Protein 7RUR (pdb70)

InterPro domains:
  IPR021456 Protein of unknown function DUF3107 [PF11305] (1-73)

Structure (mmCIF, N/CA/C/O backbone):
data_7RUR
#
_entry.id   7RUR
#
_cell.length_a   86.098
_cell.length_b   86.098
_cell.length_c   70.747
_cell.angle_alpha   90.000
_cell.angle_beta   90.000
_cell.angle_gamma   90.000
#
_symmetry.space_group_name_H-M   'I 4'
#
loop_
_entity.id
_entity.type
_entity.pdbx_description
1 polymer 'Conserved protein of uncharacterized function, TB9.4'
2 water water
#
loop_
_atom_site.group_PDB
_atom_site.id
_atom_site.type_symbol
_atom_site.label_atom_id
_atom_site.label_alt_id
_atom_site.label_comp_id
_atom_site.label_asym_id
_atom_site.label_entity_id
_atom_site.label_seq_id
_atom_site.pdbx_PDB_ins_code
_atom_site.Cartn_x
_atom_site.Cartn_y
_atom_site.Cartn_z
_atom_site.occupancy
_atom_site.B_iso_or_equiv
_atom_site.auth_seq_id
_atom_site.auth_comp_id
_atom_site.auth_asym_id
_atom_site.auth_atom_id
_atom_site.pdbx_PDB_model_num
ATOM 1 N N . VAL A 1 1 ? -20.89282 23.87746 -6.19218 1.000 45.62482 1 VAL A N 1
ATOM 2 C CA . VAL A 1 1 ? -19.82045 24.74088 -5.59565 1.000 46.06350 1 VAL A CA 1
ATOM 3 C C . VAL A 1 1 ? -18.54677 23.93178 -5.41242 1.000 37.32654 1 VAL A C 1
ATOM 4 O O . VAL A 1 1 ? -17.50713 24.30602 -5.93426 1.000 30.33537 1 VAL A O 1
ATOM 8 N N . GLU A 1 2 ? -18.62079 22.84213 -4.64324 1.000 31.56525 2 GLU A N 1
ATOM 9 C CA . GLU A 1 2 ? -17.47804 21.94395 -4.48905 1.000 28.42278 2 GLU A CA 1
ATOM 10 C C . GLU A 1 2 ? -17.28548 21.08405 -5.73573 1.000 29.40015 2 GLU A C 1
ATOM 11 O O . GLU A 1 2 ? -18.24208 20.51467 -6.25605 1.000 30.16050 2 GLU A O 1
ATOM 17 N N . VAL A 1 3 ? -16.04048 21.01844 -6.22193 1.000 23.25335 3 VAL A N 1
ATOM 18 C CA . VAL A 1 3 ? -15.64294 20.18962 -7.34860 1.000 24.88780 3 VAL A CA 1
ATOM 19 C C . VAL A 1 3 ? -14.57410 19.23711 -6.84445 1.000 24.33607 3 VAL A C 1
ATOM 20 O O . VAL A 1 3 ? -13.62537 19.65638 -6.18325 1.000 27.05954 3 VAL A O 1
ATOM 24 N N . LYS A 1 4 ? -14.72609 17.94722 -7.15641 1.000 21.48235 4 LYS A N 1
ATOM 25 C CA . LYS A 1 4 ? -13.76322 16.93672 -6.77929 1.000 24.79979 4 LYS A CA 1
ATOM 26 C C . LYS A 1 4 ? -13.29877 16.20704 -8.01890 1.000 30.06749 4 LYS A C 1
ATOM 27 O O . LYS A 1 4 ? -14.11148 15.74497 -8.80316 1.000 27.91484 4 LYS A O 1
ATOM 33 N N . ILE A 1 5 ? -11.98071 16.11024 -8.19213 1.000 24.00788 5 ILE A N 1
ATOM 34 C CA . ILE A 1 5 ? -11.40529 15.42758 -9.34072 1.000 27.22642 5 ILE A CA 1
ATOM 35 C C . ILE A 1 5 ? -10.61725 14.22087 -8.87173 1.000 27.78990 5 ILE A C 1
ATOM 36 O O . ILE A 1 5 ? -9.67424 14.32504 -8.08276 1.000 30.41792 5 ILE A O 1
ATOM 41 N N . GLY A 1 6 ? -11.03634 13.04289 -9.35157 1.000 26.57796 6 GLY A N 1
ATOM 42 C CA . GLY A 1 6 ? -10.34631 11.81428 -9.11659 1.000 27.40179 6 GLY A CA 1
ATOM 43 C C . GLY A 1 6 ? -9.29928 11.62495 -10.19986 1.000 28.21645 6 GLY A C 1
ATOM 44 O O . GLY A 1 6 ? -9.58956 11.79661 -11.38169 1.000 28.78126 6 GLY A O 1
ATOM 45 N N . ILE A 1 7 ? -8.07998 11.32062 -9.76523 1.000 25.93176 7 ILE A N 1
ATOM 46 C CA . ILE A 1 7 ? -6.92795 11.15221 -10.62450 1.000 28.76194 7 ILE A CA 1
ATOM 47 C C . ILE A 1 7 ? -6.60174 9.66951 -10.66866 1.000 30.81229 7 ILE A C 1
ATOM 48 O O . ILE A 1 7 ? -6.55307 8.99176 -9.62718 1.000 31.77910 7 ILE A O 1
ATOM 53 N N . THR A 1 8 ? -6.38345 9.13760 -11.87409 1.000 29.85113 8 THR A N 1
ATOM 54 C CA . THR A 1 8 ? -6.10330 7.70795 -12.03421 1.000 35.48433 8 THR A CA 1
ATOM 55 C C . THR A 1 8 ? -4.85785 7.26738 -11.25269 1.000 39.70621 8 THR A C 1
ATOM 56 O O . THR A 1 8 ? -3.84441 7.95520 -11.24729 1.000 36.41812 8 THR A O 1
ATOM 60 N N . ASP A 1 9 ? -4.96182 6.10579 -10.59356 1.000 47.91054 9 ASP A N 1
ATOM 61 C CA . ASP A 1 9 ? -3.87623 5.48410 -9.84016 1.000 49.16541 9 ASP A CA 1
ATOM 62 C C . ASP A 1 9 ? -3.42377 6.32056 -8.64158 1.000 55.15946 9 ASP A C 1
ATOM 63 O O . ASP A 1 9 ? -2.27164 6.22719 -8.22179 1.000 51.52324 9 ASP A O 1
ATOM 68 N N . SER A 1 10 ? -4.33637 7.13241 -8.09685 1.000 51.64093 10 SER A N 1
ATOM 69 C CA . SER A 1 10 ? -4.05090 7.95175 -6.92927 1.000 54.22649 10 SER A CA 1
ATOM 70 C C . SER A 1 10 ? -5.25380 7.97106 -5.99111 1.000 58.13958 10 SER A C 1
ATOM 71 O O . SER A 1 10 ? -6.38900 8.14947 -6.43084 1.000 53.66411 10 SER A O 1
ATOM 74 N N . PRO A 1 11 ? -5.03748 7.77423 -4.67128 1.000 59.53799 11 PRO A N 1
ATOM 75 C CA . PRO A 1 11 ? -6.13337 7.77760 -3.70115 1.000 60.66714 11 PRO A CA 1
ATOM 76 C C . PRO A 1 11 ? -6.60247 9.17990 -3.28203 1.000 61.59902 11 PRO A C 1
ATOM 77 O O . PRO A 1 11 ? -7.63246 9.26857 -2.63584 1.000 63.58472 11 PRO A O 1
ATOM 81 N N . ARG A 1 12 ? -5.85337 10.22580 -3.66033 1.000 54.91244 12 ARG A N 1
ATOM 82 C CA . ARG A 1 12 ? -6.09547 11.63530 -3.25623 1.000 58.64345 12 ARG A CA 1
ATOM 83 C C . ARG A 1 12 ? -6.87620 12.36950 -4.36058 1.000 49.04584 12 ARG A C 1
ATOM 84 O O . ARG A 1 12 ? -6.41436 12.40375 -5.51561 1.000 45.39683 12 ARG A O 1
ATOM 92 N N . GLU A 1 13 ? -8.01065 12.97130 -4.00099 1.000 44.74493 13 GLU A N 1
ATOM 93 C CA . GLU A 1 13 ? -8.78940 13.75836 -4.91930 1.000 37.73589 13 GLU A CA 1
ATOM 94 C C . GLU A 1 13 ? -8.33258 15.21070 -4.87025 1.000 38.73759 13 GLU A C 1
ATOM 95 O O . GLU A 1 13 ? -7.95986 15.70619 -3.80192 1.000 38.15397 13 GLU A O 1
ATOM 101 N N . LEU A 1 14 ? -8.38327 15.88953 -6.02073 1.000 31.75210 14 LEU A N 1
ATOM 102 C CA . LEU A 1 14 ? -8.25246 17.33869 -6.08464 1.000 29.60310 14 LEU A CA 1
ATOM 103 C C . LEU A 1 14 ? -9.61887 17.88233 -5.76107 1.000 31.88902 14 LEU A C 1
ATOM 104 O O . LEU A 1 14 ? -10.59065 17.52203 -6.41023 1.000 30.81348 14 LEU A O 1
ATOM 109 N N . VAL A 1 15 ? -9.69445 18.73949 -4.74141 1.000 24.14985 15 VAL A N 1
ATOM 110 C CA . VAL A 1 15 ? -10.95686 19.30514 -4.31183 1.000 28.79312 15 VAL A CA 1
ATOM 111 C C . VAL A 1 15 ? -10.78006 20.79618 -4.17272 1.000 33.86987 15 VAL A C 1
ATOM 112 O O . VAL A 1 15 ? -9.80638 21.28351 -3.56147 1.000 30.45936 15 VAL A O 1
ATOM 116 N N . PHE A 1 16 ? -11.72673 21.53084 -4.75105 1.000 26.74905 16 PHE A N 1
ATOM 117 C CA . PHE A 1 16 ? -11.70889 22.96678 -4.64896 1.000 28.43743 16 PHE A CA 1
ATOM 118 C C . PHE A 1 16 ? -13.11634 23.51667 -4.70038 1.000 30.81104 16 PHE A C 1
ATOM 119 O O . PHE A 1 16 ? -14.07182 22.82118 -5.07879 1.000 29.32207 16 PHE A O 1
ATOM 127 N N . SER A 1 17 ? -13.23532 24.77726 -4.28841 1.000 25.53869 17 SER A N 1
ATOM 128 C CA . SER A 1 17 ? -14.47794 25.52527 -4.31569 1.000 29.22910 17 SER A CA 1
ATOM 129 C C . SER A 1 17 ? -14.48277 26.36423 -5.58406 1.000 28.70464 17 SER A C 1
ATOM 130 O O . SER A 1 17 ? -13.60348 27.20510 -5.78752 1.000 26.08647 17 SER A O 1
ATOM 133 N N . SER A 1 18 ? -15.48168 26.12905 -6.42912 1.000 24.49157 18 SER A N 1
ATOM 134 C CA . SER A 1 18 ? -15.64541 26.83687 -7.68556 1.000 25.28157 18 SER A CA 1
ATOM 135 C C . SER A 1 18 ? -16.66931 27.96197 -7.58958 1.000 27.26746 18 SER A C 1
ATOM 136 O O . SER A 1 18 ? -17.71212 27.82560 -6.91156 1.000 28.25277 18 SER A O 1
ATOM 139 N N . ALA A 1 19 ? -16.37430 29.07174 -8.28778 1.000 24.61970 19 ALA A N 1
ATOM 140 C CA . ALA A 1 19 ? -17.31721 30.16310 -8.45784 1.000 27.52707 19 ALA A CA 1
ATOM 141 C C . ALA A 1 19 ? -18.16126 30.03137 -9.72884 1.000 29.71496 19 ALA A C 1
ATOM 142 O O . ALA A 1 19 ? -19.05995 30.84482 -9.96011 1.000 30.39165 19 ALA A O 1
ATOM 144 N N . GLN A 1 20 ? -17.88651 29.00220 -10.52965 1.000 25.33427 20 GLN A N 1
ATOM 145 C CA . GLN A 1 20 ? -18.63445 28.75552 -11.74575 1.000 25.59243 20 GLN A CA 1
ATOM 146 C C . GLN A 1 20 ? -19.89177 27.95927 -11.46020 1.000 26.53233 20 GLN A C 1
ATOM 147 O O . GLN A 1 20 ? -20.05019 27.39733 -10.38361 1.000 27.95543 20 GLN A O 1
ATOM 153 N N . THR A 1 21 ? -20.81286 27.92726 -12.43312 1.000 24.19101 21 THR A N 1
ATOM 154 C CA . THR A 1 21 ? -22.01419 27.11719 -12.32059 1.000 21.09391 21 THR A CA 1
ATOM 155 C C . THR A 1 21 ? -21.70904 25.65869 -12.65373 1.000 20.05393 21 THR A C 1
ATOM 156 O O . THR A 1 21 ? -20.69385 25.33801 -13.29510 1.000 21.15673 21 THR A O 1
ATOM 160 N N . PRO A 1 22 ? -22.55421 24.71465 -12.18235 1.000 22.97998 22 PRO A N 1
ATOM 161 C CA . PRO A 1 22 ? -22.37410 23.30205 -12.52144 1.000 21.25525 22 PRO A CA 1
ATOM 162 C C . PRO A 1 22 ? -22.26705 23.03328 -14.02666 1.000 21.15761 22 PRO A C 1
ATOM 163 O O . PRO A 1 22 ? -21.43146 22.24527 -14.43336 1.000 20.00971 22 PRO A O 1
ATOM 167 N N . SER A 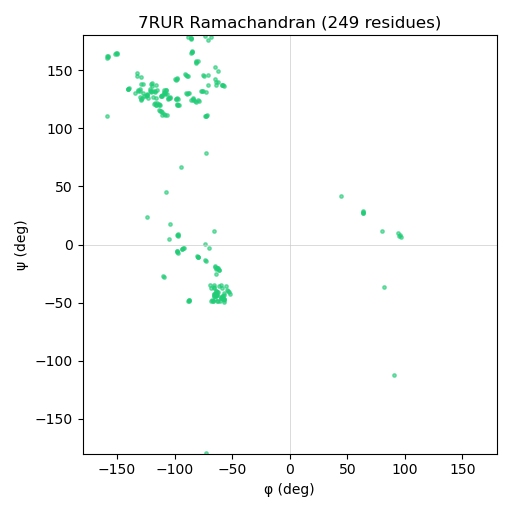1 23 ? -23.08371 23.72022 -14.83304 1.000 21.65005 23 SER A N 1
ATOM 168 C CA . SER A 1 23 ? -23.05568 23.48133 -16.26023 1.000 16.89296 23 SER A CA 1
ATOM 169 C C . SER A 1 23 ? -21.75917 23.98685 -16.86500 1.000 19.95702 23 SER A C 1
ATOM 170 O O . SER A 1 23 ? -21.23876 23.35698 -17.79954 1.000 18.00545 23 SER A O 1
ATOM 173 N N . GLU A 1 24 ? -21.21801 25.09089 -16.34122 1.000 18.99958 24 GLU A N 1
ATOM 174 C CA . GLU A 1 24 ? -19.94950 25.62031 -16.84497 1.000 16.19214 24 GLU A CA 1
ATOM 175 C C . GLU A 1 24 ? -18.83163 24.58108 -16.65189 1.000 19.88172 24 GLU A C 1
ATOM 176 O O . GLU A 1 24 ? -18.06749 24.28340 -17.57221 1.000 20.02016 24 GLU A O 1
ATOM 182 N N . VAL A 1 25 ? -18.74904 24.03822 -15.43632 1.000 19.34166 25 VAL A N 1
ATOM 183 C CA . VAL A 1 25 ? -17.72420 23.05383 -15.13218 1.000 19.58700 25 VAL A CA 1
ATOM 184 C C . VAL A 1 25 ? -17.95025 21.76627 -15.95513 1.000 18.68866 25 VAL A C 1
ATOM 185 O O . VAL A 1 25 ? -17.00087 21.21250 -16.55567 1.000 20.26708 25 VAL A O 1
ATOM 189 N N . GLU A 1 26 ? -19.20989 21.31529 -16.02833 1.000 18.91312 26 GLU A N 1
ATOM 190 C CA . GLU A 1 26 ? -19.49598 20.10161 -16.75321 1.000 18.79544 26 GLU A CA 1
ATOM 191 C C . GLU A 1 26 ? -19.06723 20.19308 -18.23220 1.000 21.44932 26 GLU A C 1
ATOM 192 O O . GLU A 1 26 ? -18.48454 19.25400 -18.82098 1.000 19.20890 26 GLU A O 1
ATOM 198 N N . GLU A 1 27 ? -19.38424 21.33530 -18.85629 1.000 20.25221 27 GLU A N 1
ATOM 199 C CA . GLU A 1 27 ? -19.07755 21.51261 -20.25919 1.000 19.43685 27 GLU A CA 1
ATOM 200 C C . GLU A 1 27 ? -17.57766 21.60901 -20.49430 1.000 22.85371 27 GLU A C 1
ATOM 201 O O . GLU A 1 27 ? -17.08834 21.07717 -21.49476 1.000 24.58943 27 GLU A O 1
ATOM 207 N N . LEU A 1 28 ? -16.83908 22.25794 -19.59689 1.000 21.09981 28 LEU A N 1
ATOM 208 C CA . LEU A 1 28 ? -15.38412 22.29320 -19.69204 1.000 21.95646 28 LEU A CA 1
ATOM 209 C C . LEU A 1 28 ? -14.78398 20.90766 -19.65416 1.000 24.10903 28 LEU A C 1
ATOM 210 O O . LEU A 1 28 ? -13.92782 20.58897 -20.46751 1.000 24.27807 28 LEU A O 1
ATOM 215 N N . VAL A 1 29 ? -15.25920 20.07856 -18.72274 1.000 21.49036 29 VAL A N 1
ATOM 216 C CA . VAL A 1 29 ? -14.74008 18.73687 -18.57482 1.000 21.15968 29 VAL A CA 1
ATOM 217 C C . VAL A 1 29 ? -15.08854 17.88852 -19.80842 1.000 26.64819 29 VAL A C 1
ATOM 218 O O . VAL A 1 29 ? -14.22405 17.20968 -20.40304 1.000 29.38172 29 VAL A O 1
ATOM 222 N N . SER A 1 30 ? -16.36862 17.93279 -20.21323 1.000 25.60371 30 SER A N 1
ATOM 223 C CA . SER A 1 30 ? -16.82915 17.19128 -21.35874 1.000 25.45563 30 SER A CA 1
ATOM 224 C C . SER A 1 30 ? -16.05359 17.54389 -22.64357 1.000 30.16778 30 SER A C 1
ATOM 225 O O . SER A 1 30 ? -15.61197 16.67782 -23.39728 1.000 32.51268 30 SER A O 1
ATOM 228 N N . ASN A 1 31 ? -15.87968 18.84522 -22.88960 1.000 24.36239 31 ASN A N 1
ATOM 229 C CA . ASN A 1 31 ? -15.14720 19.30969 -24.05033 1.000 24.97611 31 ASN A CA 1
ATOM 230 C C . ASN A 1 31 ? -13.66785 18.89187 -24.01183 1.000 33.95646 31 ASN A C 1
ATOM 231 O O . ASN A 1 31 ? -13.11569 18.54509 -25.02316 1.000 36.95913 31 ASN A O 1
ATOM 236 N N . ALA A 1 32 ? -13.05176 18.95048 -22.82986 1.000 29.29685 32 ALA A N 1
ATOM 237 C CA . ALA A 1 32 ? -11.63244 18.58252 -22.67130 1.000 35.15962 32 ALA A CA 1
ATOM 238 C C . ALA A 1 32 ? -11.41028 17.11592 -22.96444 1.000 35.23584 32 ALA A C 1
ATOM 239 O O . ALA A 1 32 ? -10.44006 16.75722 -23.63883 1.000 37.71072 32 ALA A O 1
ATOM 241 N N . LEU A 1 33 ? -12.32052 16.26181 -22.47598 1.000 32.43994 33 LEU A N 1
ATOM 242 C CA . LEU A 1 33 ? -12.22138 14.83105 -22.68808 1.000 43.81359 33 LEU A CA 1
ATOM 243 C C . LEU A 1 33 ? -12.47316 14.35393 -24.12241 1.000 53.25620 33 LEU A C 1
ATOM 244 O O . LEU A 1 33 ? -12.11326 13.21146 -24.43132 1.000 53.47930 33 LEU A O 1
ATOM 249 N N . ARG A 1 34 ? -12.82002 15.27633 -25.02667 1.000 45.60731 34 ARG A N 1
ATOM 250 C CA . ARG A 1 34 ? -12.96892 14.95328 -26.44190 1.000 53.51874 34 ARG A CA 1
ATOM 251 C C . ARG A 1 34 ? -12.13871 15.77573 -27.44737 1.000 53.71545 34 ARG A C 1
ATOM 252 O O . ARG A 1 34 ? -11.72960 16.89587 -27.19457 1.000 47.92345 34 ARG A O 1
ATOM 260 N N . SER A 1 37 ? -6.82423 18.97745 -26.64158 1.000 62.53140 37 SER A N 1
ATOM 261 C CA . SER A 1 37 ? -5.36114 18.87760 -26.57483 1.000 62.52150 37 SER A CA 1
ATOM 262 C C . SER A 1 37 ? -4.71535 18.08225 -25.42051 1.000 57.35444 37 SER A C 1
ATOM 263 O O . SER A 1 37 ? -3.49436 18.12010 -25.22362 1.000 58.17973 37 SER A O 1
ATOM 266 N N . GLY A 1 38 ? -5.53666 17.33402 -24.68598 1.000 51.26150 38 GLY A N 1
ATOM 267 C CA . GLY A 1 38 ? -5.09091 16.58551 -23.52760 1.000 51.65863 38 GLY A CA 1
ATOM 268 C C . GLY A 1 38 ? -4.92541 17.38367 -22.24501 1.000 45.79774 38 GLY A C 1
ATOM 269 O O . GLY A 1 38 ? -4.38186 16.84839 -21.29048 1.000 42.43354 38 GLY A O 1
ATOM 270 N N . LEU A 1 39 ? -5.41742 18.63124 -22.21501 1.000 45.41525 39 LEU A N 1
ATOM 271 C CA . LEU A 1 39 ? -5.35998 19.48839 -21.02336 1.000 35.81708 39 LEU A CA 1
ATOM 272 C C . LEU A 1 39 ? -6.73540 20.04998 -20.64577 1.000 35.39315 39 LEU A C 1
ATOM 273 O O . LEU A 1 39 ? -7.43496 20.61105 -21.49126 1.000 36.50337 39 LEU A O 1
ATOM 278 N N . LEU A 1 40 ? -7.09713 19.90771 -19.36984 1.000 31.08942 40 LEU A N 1
ATOM 279 C CA . LEU A 1 40 ? -8.25358 20.54932 -18.77721 1.000 30.29923 40 LEU A CA 1
ATOM 280 C C . LEU A 1 40 ? -7.73633 21.60800 -17.80247 1.000 29.76414 40 LEU A C 1
ATOM 281 O O . LEU A 1 40 ? -6.91598 21.29801 -16.92380 1.000 29.46691 40 LEU A O 1
ATOM 286 N N . THR A 1 41 ? -8.22136 22.84371 -17.94147 1.000 26.81353 41 THR A N 1
ATOM 287 C CA . THR A 1 41 ? -7.85513 23.91732 -17.02570 1.000 27.81330 41 THR A CA 1
ATOM 288 C C . THR A 1 41 ? -9.10242 24.37974 -16.28420 1.000 30.31928 41 THR A C 1
ATOM 289 O O . THR A 1 41 ? -10.11976 24.71438 -16.90183 1.000 31.42772 41 THR A O 1
ATOM 293 N N . LEU A 1 42 ? -9.02426 24.37480 -14.95822 1.000 25.02190 42 LEU A N 1
ATOM 294 C CA . LEU A 1 42 ? -10.08254 24.84628 -14.09273 1.000 26.28807 42 LEU A CA 1
ATOM 295 C C . LEU A 1 42 ? -9.50722 25.82099 -13.09806 1.000 29.49889 42 LEU A C 1
ATOM 296 O O . LEU A 1 42 ? -8.37803 25.65859 -12.66632 1.000 30.55738 42 LEU A O 1
ATOM 301 N N . THR A 1 43 ? -10.27602 26.85811 -12.75718 1.000 21.83920 43 THR A N 1
ATOM 302 C CA . THR A 1 43 ? -9.84871 27.83673 -11.79649 1.000 22.15105 43 THR A CA 1
ATOM 303 C C . THR A 1 43 ? -10.82757 27.83605 -10.63537 1.000 27.19596 43 THR A C 1
ATOM 304 O O . THR A 1 43 ? -12.03849 27.71421 -10.83232 1.000 26.11960 43 THR A O 1
ATOM 308 N N . ASP A 1 44 ? -10.30551 27.93854 -9.41136 1.000 24.15130 44 ASP A N 1
ATOM 309 C CA . ASP A 1 44 ? -11.16342 27.99595 -8.24021 1.000 23.90346 44 ASP A CA 1
ATOM 310 C C . ASP A 1 44 ? -11.56856 29.44239 -7.93307 1.000 27.72628 44 ASP A C 1
ATOM 311 O O . ASP A 1 44 ? -11.15442 30.39325 -8.62039 1.000 26.21653 44 ASP A O 1
ATOM 316 N N . GLU A 1 45 ? -12.38657 29.60493 -6.89185 1.000 22.32930 45 GLU A N 1
ATOM 317 C CA . GLU A 1 45 ? -12.96059 30.89821 -6.54780 1.000 26.40781 45 GLU A CA 1
ATOM 318 C C . GLU A 1 45 ? -11.93239 31.94672 -6.11812 1.000 28.43385 45 GLU A C 1
ATOM 319 O O . GLU A 1 45 ? -12.22337 33.13750 -6.14518 1.000 32.58288 45 GLU A O 1
ATOM 325 N N . ARG A 1 46 ? -10.73598 31.50240 -5.72660 1.000 29.25373 46 ARG A N 1
ATOM 326 C CA . ARG A 1 46 ? -9.61665 32.38098 -5.28307 1.000 32.33078 46 ARG A CA 1
ATOM 327 C C . ARG A 1 46 ? -8.63099 32.63265 -6.43400 1.000 34.49765 46 ARG A C 1
ATOM 328 O O . ARG A 1 46 ? -7.73966 33.47625 -6.26146 1.000 31.01270 46 ARG A O 1
ATOM 336 N N . GLY A 1 47 ? -8.79557 31.95439 -7.57449 1.000 29.06381 47 GLY A N 1
ATOM 337 C CA . GLY A 1 47 ? -7.92086 32.14196 -8.70245 1.000 26.86127 47 GLY A CA 1
ATOM 338 C C . GLY A 1 47 ? -6.78905 31.13893 -8.77435 1.000 30.27353 47 GLY A C 1
ATOM 339 O O . GLY A 1 47 ? -5.90526 31.27431 -9.63935 1.000 30.45010 47 GLY A O 1
ATOM 340 N N . ARG A 1 48 ? -6.80211 30.11726 -7.90712 1.000 28.52965 48 ARG A N 1
ATOM 341 C CA . ARG A 1 48 ? -5.86519 28.97316 -8.07910 1.000 30.17746 48 ARG A CA 1
ATOM 342 C C . ARG A 1 48 ? -6.19180 28.29690 -9.41158 1.000 30.09748 48 ARG A C 1
ATOM 343 O O . ARG A 1 48 ? -7.38073 28.16519 -9.74553 1.000 26.71680 48 ARG A O 1
ATOM 351 N N . ARG A 1 49 ? -5.15955 27.88731 -10.15501 1.000 26.32616 49 ARG A N 1
ATOM 352 C CA . ARG A 1 49 ? -5.33818 27.23916 -11.47448 1.000 25.62073 49 ARG A CA 1
ATOM 353 C C . ARG A 1 49 ? -4.99895 25.75333 -11.33565 1.000 30.33119 49 ARG A C 1
ATOM 354 O O . ARG A 1 49 ? -3.93663 25.44078 -10.77501 1.000 27.76367 49 ARG A O 1
ATOM 362 N N . PHE A 1 50 ? -5.88731 24.89397 -11.80719 1.000 25.23080 50 PHE A N 1
ATOM 363 C CA . PHE A 1 50 ? -5.66814 23.46518 -11.85430 1.000 28.08259 50 PHE A CA 1
ATOM 364 C C . PHE A 1 50 ? -5.54399 23.06939 -13.31462 1.000 31.07958 50 PHE A C 1
ATOM 365 O O . PHE A 1 50 ? -6.50117 23.18018 -14.07342 1.000 30.07256 50 PHE A O 1
ATOM 373 N N . LEU A 1 51 ? -4.35665 22.59465 -13.70012 1.000 25.53853 51 LEU A N 1
ATOM 374 C CA . LEU A 1 51 ? -4.05546 22.15892 -15.05249 1.000 27.07946 51 LEU A CA 1
ATOM 375 C C . LEU A 1 51 ? -3.94121 20.63998 -15.00265 1.000 29.81734 51 LEU A C 1
ATOM 376 O O . LEU A 1 51 ? -3.04470 20.10824 -14.38016 1.000 28.63806 51 LEU A O 1
ATOM 381 N N . ILE A 1 52 ? -4.89972 19.94966 -15.61606 1.000 26.90916 52 ILE A N 1
ATOM 382 C CA . ILE A 1 52 ? -5.03454 18.52943 -15.46013 1.000 26.46594 52 ILE A CA 1
ATOM 383 C C . ILE A 1 52 ? -4.82512 17.81760 -16.77769 1.000 32.58146 52 ILE A C 1
ATOM 384 O O . ILE A 1 52 ? -5.38055 18.19593 -17.80934 1.000 30.66293 52 ILE A O 1
ATOM 389 N N . HIS A 1 53 ? -4.00226 16.78024 -16.73458 1.000 29.13503 53 HIS A N 1
ATOM 390 C CA . HIS A 1 53 ? -3.76771 15.93129 -17.87125 1.000 34.56967 53 HIS A CA 1
ATOM 391 C C . HIS A 1 53 ? -5.01602 15.06242 -18.06676 1.000 32.56942 53 HIS A C 1
ATOM 392 O O . HIS A 1 53 ? -5.34225 14.24152 -17.23134 1.000 30.98877 53 HIS A O 1
ATOM 399 N N . THR A 1 54 ? -5.76235 15.30663 -19.14349 1.000 36.81849 54 THR A N 1
ATOM 400 C CA . THR A 1 54 ? -7.10190 14.73464 -19.27776 1.000 33.91479 54 THR A CA 1
ATOM 401 C C . THR A 1 54 ? -7.09664 13.20362 -19.24392 1.000 32.78845 54 THR A C 1
ATOM 402 O O . THR A 1 54 ? -7.99808 12.59145 -18.67628 1.000 34.69116 54 THR A O 1
ATOM 406 N N . ALA A 1 55 ? -6.05320 12.57889 -19.80452 1.000 37.13589 55 ALA A N 1
ATOM 407 C CA . ALA A 1 55 ? -5.91901 11.12899 -19.78564 1.000 37.78618 55 ALA A CA 1
ATOM 408 C C . ALA A 1 55 ? -5.82936 10.53399 -18.37610 1.000 40.55703 55 ALA A C 1
ATOM 409 O O . ALA A 1 55 ? -6.10037 9.35162 -18.18296 1.000 43.38448 55 ALA A O 1
ATOM 411 N N . ARG A 1 56 ? -5.43491 11.34856 -17.38953 1.000 35.28718 56 ARG A N 1
ATOM 412 C CA . ARG A 1 56 ? -5.27337 10.89463 -15.98589 1.000 33.96576 56 ARG A CA 1
ATOM 413 C C . ARG A 1 56 ? -6.51355 11.22998 -15.14949 1.000 32.41675 56 ARG A C 1
ATOM 414 O O . ARG A 1 56 ? -6.44125 11.04811 -13.92563 1.000 35.82566 56 ARG A O 1
ATOM 422 N N . ILE A 1 57 ? -7.59601 11.71156 -15.75599 1.000 28.78148 57 ILE A N 1
ATOM 423 C CA . ILE A 1 57 ? -8.82213 11.96700 -15.01765 1.000 27.23784 57 ILE A CA 1
ATOM 424 C C . ILE A 1 57 ? -9.61305 10.65928 -14.91955 1.000 28.25374 57 ILE A C 1
ATOM 425 O O . ILE A 1 57 ? -9.88765 10.01582 -15.92501 1.000 30.43061 57 ILE A O 1
ATOM 430 N N . ALA A 1 58 ? -9.92959 10.26408 -13.68781 1.000 27.65680 58 ALA A N 1
ATOM 431 C CA . ALA A 1 58 ? -10.80862 9.12019 -13.45858 1.000 27.16949 58 ALA A CA 1
ATOM 432 C C . ALA A 1 58 ? -12.26300 9.58299 -13.44405 1.000 27.98810 58 ALA A C 1
ATOM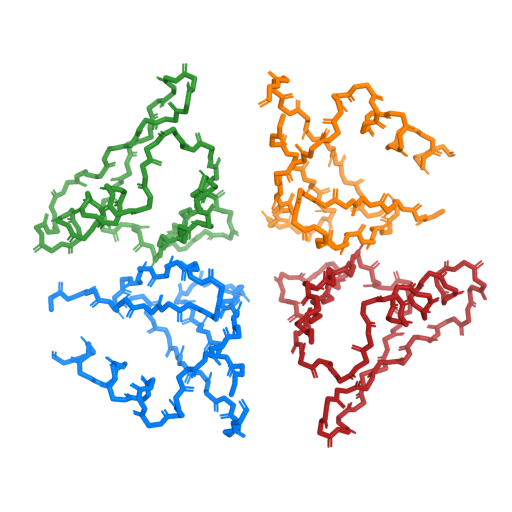 433 O O . ALA A 1 58 ? -13.11761 9.01181 -14.11539 1.000 27.57124 58 ALA A O 1
ATOM 435 N N . TYR A 1 59 ? -12.55379 10.65320 -12.70221 1.000 26.29373 59 TYR A N 1
ATOM 436 C CA . TYR A 1 59 ? -13.91823 11.21099 -12.58462 1.000 24.77599 59 TYR A CA 1
ATOM 437 C C . TYR A 1 59 ? -13.85036 12.66671 -12.13353 1.000 25.55112 59 TYR A C 1
ATOM 438 O O . TYR A 1 59 ? -12.82066 13.11012 -11.57331 1.000 26.10246 59 TYR A O 1
ATOM 447 N N . VAL A 1 60 ? -14.95197 13.37596 -12.34086 1.000 22.49594 60 VAL A N 1
ATOM 448 C CA . VAL A 1 60 ? -15.17097 14.68636 -11.78184 1.000 25.83825 60 VAL A CA 1
ATOM 449 C C . VAL A 1 60 ? -16.53987 14.65275 -11.12770 1.000 25.86271 60 VAL A C 1
ATOM 450 O O . VAL A 1 60 ? -17.51061 14.24043 -11.75690 1.000 27.64367 60 VAL A O 1
ATOM 454 N N . GLU A 1 61 ? -16.59703 15.03673 -9.85040 1.000 23.20413 61 GLU A N 1
ATOM 455 C CA . GLU A 1 61 ? -17.83106 15.17916 -9.10714 1.000 24.72768 61 GLU A CA 1
ATOM 456 C C . GLU A 1 61 ? -18.11924 16.65380 -8.94399 1.000 24.87613 61 GLU A C 1
ATOM 457 O O . GLU A 1 61 ? -17.26580 17.40614 -8.46252 1.000 27.12421 61 GLU A O 1
ATOM 463 N N . ILE A 1 62 ? -19.31064 17.07615 -9.36153 1.000 21.30761 62 ILE A N 1
ATOM 464 C CA . ILE A 1 62 ? -19.71376 18.46575 -9.26243 1.000 24.27434 62 ILE A CA 1
ATOM 465 C C . ILE A 1 62 ? -20.86576 18.60306 -8.27619 1.000 30.99251 62 ILE A C 1
ATOM 466 O O . ILE A 1 62 ? -21.91527 17.98133 -8.44253 1.000 27.78401 62 ILE A O 1
ATOM 471 N N . GLY A 1 63 ? -20.67328 19.40142 -7.22660 1.000 29.82118 63 GLY A N 1
ATOM 472 C CA . GLY A 1 63 ? -21.72836 19.64081 -6.23929 1.000 30.92829 63 GLY A CA 1
ATOM 473 C C . GLY A 1 63 ? -22.94107 20.43819 -6.72555 1.000 36.44757 63 GLY A C 1
ATOM 474 O O . GLY A 1 63 ? -22.98659 20.90700 -7.84519 1.000 33.90248 63 GLY A O 1
ATOM 475 N N . VAL A 1 64 ? -23.91712 20.63071 -5.82928 1.000 40.37616 64 VAL A N 1
ATOM 476 C CA . VAL A 1 64 ? -25.09182 21.43997 -6.11553 1.000 42.06231 64 VAL A CA 1
ATOM 477 C C . VAL A 1 64 ? -24.76304 22.92229 -6.18844 1.000 43.86119 64 VAL A C 1
ATOM 478 O O . VAL A 1 64 ? -23.89633 23.39245 -5.45619 1.000 46.69668 64 VAL A O 1
ATOM 482 N N . ALA A 1 65 ? -25.48771 23.62237 -7.07283 1.000 45.02390 65 ALA A N 1
ATOM 483 C CA . ALA A 1 65 ? -25.20889 25.00290 -7.47081 1.000 46.46085 65 ALA A CA 1
ATOM 484 C C . ALA A 1 65 ? -25.30953 25.96393 -6.29907 1.000 54.05356 65 ALA A C 1
ATOM 485 O O . ALA A 1 65 ? -26.07122 25.71461 -5.37017 1.000 52.65431 65 ALA A O 1
ATOM 487 N N . ASP A 1 66 ? -24.50842 27.03664 -6.36835 1.000 54.56538 66 ASP A N 1
ATOM 488 C CA . ASP A 1 66 ? -24.59833 28.27494 -5.54340 1.000 55.06175 66 ASP A CA 1
ATOM 489 C C . ASP A 1 66 ? -23.40341 28.50022 -4.62937 1.000 60.44091 66 ASP A C 1
ATOM 490 O O . ASP A 1 66 ? -22.32377 28.88445 -5.09021 1.000 65.35719 66 ASP A O 1
ATOM 495 N N . VAL B 1 1 ? 9.78828 30.34400 4.54302 1.000 43.78245 1 VAL B N 1
ATOM 496 C CA . VAL B 1 1 ? 8.46939 30.69515 3.93544 1.000 42.77190 1 VAL B CA 1
ATOM 497 C C . VAL B 1 1 ? 7.63941 29.43180 3.78831 1.000 34.50137 1 VAL B C 1
ATOM 498 O O . VAL B 1 1 ? 6.54049 29.37048 4.31857 1.000 29.50495 1 VAL B O 1
ATOM 502 N N . GLU B 1 2 ? 8.13849 28.46364 3.00893 1.000 29.78445 2 GLU B N 1
ATOM 503 C CA . GLU B 1 2 ? 7.41150 27.20424 2.80477 1.000 34.54928 2 GLU B CA 1
ATOM 504 C C . GLU B 1 2 ? 7.55413 26.30680 4.03250 1.000 31.05182 2 GLU B C 1
ATOM 505 O O . GLU B 1 2 ? 8.65012 26.12085 4.53718 1.000 31.27173 2 GLU B O 1
ATOM 511 N N . VAL B 1 3 ? 6.43785 25.75751 4.51663 1.000 23.79710 3 VAL B N 1
ATOM 512 C CA . VAL B 1 3 ? 6.40743 24.82823 5.64039 1.000 23.82646 3 VAL B CA 1
ATOM 513 C C . VAL B 1 3 ? 5.76534 23.53785 5.12621 1.000 25.56818 3 VAL B C 1
ATOM 514 O O . VAL B 1 3 ? 4.73421 23.57679 4.47547 1.000 24.85252 3 VAL B O 1
ATOM 518 N N . LYS B 1 4 ? 6.40557 22.40829 5.42875 1.000 22.16067 4 LYS B N 1
ATOM 519 C CA . LYS B 1 4 ? 5.91150 21.09876 5.03452 1.000 21.60538 4 LYS B CA 1
ATOM 520 C C . LYS B 1 4 ? 5.76516 20.23655 6.24533 1.000 26.57129 4 LYS B C 1
ATOM 521 O O . LYS B 1 4 ? 6.69226 20.11664 7.04007 1.000 28.36832 4 LYS B O 1
ATOM 527 N N . ILE B 1 5 ? 4.58174 19.62639 6.39346 1.000 22.21545 5 ILE B N 1
ATOM 528 C CA . ILE B 1 5 ? 4.30938 18.76729 7.53530 1.000 24.22678 5 ILE B CA 1
ATOM 529 C C . ILE B 1 5 ? 4.07121 17.35560 7.05098 1.000 22.71712 5 ILE B C 1
ATOM 530 O O . ILE B 1 5 ? 3.16481 17.09448 6.25914 1.000 27.88475 5 ILE B O 1
ATOM 535 N N . GLY B 1 6 ? 4.91864 16.43884 7.53053 1.000 22.75057 6 GLY B N 1
ATOM 536 C CA . GLY B 1 6 ? 4.80554 15.04099 7.27818 1.000 22.62600 6 GLY B CA 1
ATOM 537 C C . GLY B 1 6 ? 3.90134 14.43638 8.32125 1.000 23.67684 6 GLY B C 1
ATOM 538 O O . GLY B 1 6 ? 4.08882 14.68393 9.49927 1.000 23.46704 6 GLY B O 1
ATOM 539 N N . ILE B 1 7 ? 2.92665 13.66323 7.86129 1.000 24.25372 7 ILE B N 1
ATOM 540 C CA . ILE B 1 7 ? 1.91440 13.04477 8.69037 1.000 29.04389 7 ILE B CA 1
ATOM 541 C C . ILE B 1 7 ? 2.21429 11.54954 8.70690 1.000 29.25458 7 ILE B C 1
ATOM 542 O O . ILE B 1 7 ? 2.43356 10.93065 7.65668 1.000 29.80234 7 ILE B O 1
ATOM 547 N N . THR B 1 8 ? 2.22414 10.95721 9.90574 1.000 24.71781 8 THR B N 1
ATOM 548 C CA . THR B 1 8 ? 2.53212 9.53594 10.04928 1.000 31.46259 8 THR B CA 1
ATOM 549 C C . THR B 1 8 ? 1.55926 8.65088 9.26029 1.000 37.25059 8 THR B C 1
ATOM 550 O O . THR B 1 8 ? 0.34344 8.88678 9.27966 1.000 33.08350 8 THR B O 1
ATOM 554 N N . ASP B 1 9 ? 2.10233 7.63166 8.57588 1.000 38.69590 9 ASP B N 1
ATOM 555 C CA . ASP B 1 9 ? 1.32940 6.64243 7.82981 1.000 45.84365 9 ASP B CA 1
ATOM 556 C C . ASP B 1 9 ? 0.54956 7.24333 6.65817 1.000 47.98600 9 ASP B C 1
ATOM 557 O O . ASP B 1 9 ? -0.48393 6.72020 6.25929 1.000 53.50832 9 ASP B O 1
ATOM 562 N N . SER B 1 10 ? 1.05826 8.35509 6.11834 1.000 47.85554 10 SER B N 1
ATOM 563 C CA . SER B 1 10 ? 0.45647 9.02784 4.98367 1.000 48.89032 10 SER B CA 1
ATOM 564 C C . SER B 1 10 ? 1.54760 9.51528 4.03252 1.000 53.34484 10 SER B C 1
ATOM 565 O O . SER B 1 10 ? 2.55413 10.07241 4.46642 1.000 47.75300 10 SER B O 1
ATOM 568 N N . PRO B 1 11 ? 1.38611 9.29675 2.70851 1.000 57.17460 11 PRO B N 1
ATOM 569 C CA . PRO B 1 11 ? 2.37719 9.73827 1.72738 1.000 56.68521 11 PRO B CA 1
ATOM 570 C C . PRO B 1 11 ? 2.29222 11.22943 1.36579 1.000 57.10888 11 PRO B C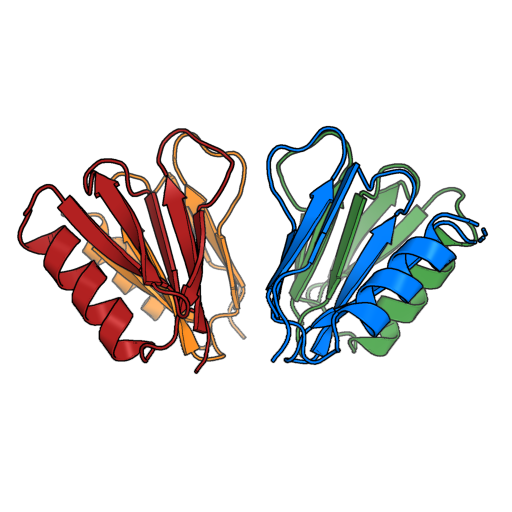 1
ATOM 571 O O . PRO B 1 11 ? 3.20342 11.71593 0.72170 1.000 60.21018 11 PRO B O 1
ATOM 575 N N . ARG B 1 12 ? 1.22483 11.90912 1.79724 1.000 57.54156 12 ARG B N 1
ATOM 576 C CA . ARG B 1 12 ? 0.89278 13.30847 1.41170 1.000 61.21146 12 ARG B CA 1
ATOM 577 C C . ARG B 1 12 ? 1.35478 14.27383 2.51984 1.000 49.24786 12 ARG B C 1
ATOM 578 O O . ARG B 1 12 ? 0.96593 14.09581 3.68989 1.000 45.86561 12 ARG B O 1
ATOM 586 N N . GLU B 1 13 ? 2.15743 15.27133 2.15490 1.000 48.19093 13 GLU B N 1
ATOM 587 C CA . GLU B 1 13 ? 2.57143 16.30877 3.07708 1.000 36.89058 13 GLU B CA 1
ATOM 588 C C . GLU B 1 13 ? 1.58128 17.44752 3.06063 1.000 32.77368 13 GLU B C 1
ATOM 589 O O . GLU B 1 13 ? 1.02726 17.76721 2.02085 1.000 34.35619 13 GLU B O 1
ATOM 595 N N . LEU B 1 14 ? 1.36503 18.06937 4.22285 1.000 28.50946 14 LEU B N 1
ATOM 596 C CA . LEU B 1 14 ? 0.67802 19.35686 4.31636 1.000 29.44068 14 LEU B CA 1
ATOM 597 C C . LEU B 1 14 ? 1.71672 20.40817 3.99838 1.000 30.27167 14 LEU B C 1
ATOM 598 O O . LEU B 1 14 ? 2.74691 20.44223 4.64413 1.000 31.01777 14 LEU B O 1
ATOM 603 N N . VAL B 1 15 ? 1.45309 21.23563 2.98467 1.000 24.19875 15 VAL B N 1
ATOM 604 C CA . VAL B 1 15 ? 2.40075 22.26404 2.57371 1.000 26.84957 15 VAL B CA 1
ATOM 605 C C . VAL B 1 15 ? 1.67371 23.58061 2.46524 1.000 32.70807 15 VAL B C 1
ATOM 606 O O . VAL B 1 15 ? 0.59562 23.66657 1.85353 1.000 29.61208 15 VAL B O 1
ATOM 610 N N . PHE B 1 16 ? 2.26963 24.61701 3.05337 1.000 28.63652 16 PHE B N 1
ATOM 611 C CA . PHE B 1 16 ? 1.70160 25.93845 2.99186 1.000 27.96489 16 PHE B CA 1
ATOM 612 C C . PHE B 1 16 ? 2.77741 26.99362 3.06987 1.000 30.19106 16 PHE B C 1
ATOM 613 O O . PHE B 1 16 ? 3.92628 26.70167 3.42951 1.000 27.88845 16 PHE B O 1
ATOM 621 N N . SER B 1 17 ? 2.38923 28.22001 2.70430 1.000 25.78422 17 SER B N 1
ATOM 622 C CA . SER B 1 17 ? 3.26211 29.37935 2.75339 1.000 31.52560 17 SER B CA 1
ATOM 623 C C . SER B 1 17 ? 2.96999 30.13122 4.03966 1.000 30.09881 17 SER B C 1
ATOM 624 O O . SER B 1 17 ? 1.84438 30.57800 4.25806 1.000 27.54238 17 SER B O 1
ATOM 627 N N . SER B 1 18 ? 3.99130 30.27024 4.88344 1.000 26.60207 18 SER B N 1
ATOM 628 C CA . SER B 1 18 ? 3.88914 30.97198 6.14765 1.000 24.46228 18 SER B CA 1
ATOM 629 C C . SER B 1 18 ? 4.40220 32.41061 6.08491 1.000 30.29332 18 SER B C 1
ATOM 630 O O . SER B 1 18 ? 5.40025 32.69804 5.42174 1.000 30.89961 18 SER B O 1
ATOM 633 N N . ALA B 1 19 ? 3.70104 33.30695 6.78932 1.000 28.04155 19 ALA B N 1
ATOM 634 C CA . ALA B 1 19 ? 4.12812 34.67857 6.99758 1.000 29.90345 19 ALA B CA 1
ATOM 635 C C . ALA B 1 19 ? 4.91058 34.85964 8.29044 1.000 33.09633 19 ALA B C 1
ATOM 636 O O . ALA B 1 19 ? 5.39947 35.95320 8.57961 1.000 34.22582 19 ALA B O 1
ATOM 638 N N . GLN B 1 20 ? 5.03198 33.79034 9.07812 1.000 27.12045 20 GLN B N 1
ATOM 639 C CA . GLN B 1 20 ? 5.81031 33.82044 10.30894 1.000 31.08545 20 GLN B CA 1
ATOM 640 C C . GLN B 1 20 ? 7.27204 33.56142 10.02050 1.000 29.18035 20 GLN B C 1
ATOM 641 O O . GLN B 1 20 ? 7.63546 33.13944 8.93630 1.000 29.41061 20 GLN B O 1
ATOM 647 N N . THR B 1 21 ? 8.13349 33.83352 11.00436 1.000 27.50990 21 THR B N 1
ATOM 648 C CA . THR B 1 21 ? 9.55224 33.54149 10.87193 1.000 26.06317 21 THR B CA 1
ATOM 649 C C . THR B 1 21 ? 9.81122 32.07022 11.17447 1.000 26.86641 21 THR B C 1
ATOM 650 O O . THR B 1 21 ? 9.00488 31.40265 11.82450 1.000 28.46650 21 THR B O 1
ATOM 654 N N . PRO B 1 22 ? 10.93067 31.49951 10.68504 1.000 26.91279 22 PRO B N 1
ATOM 655 C CA . PRO B 1 22 ? 11.31574 30.13713 11.04258 1.000 27.78662 22 PRO B CA 1
ATOM 656 C C . PRO B 1 22 ? 11.34292 29.87671 12.55451 1.000 28.51092 22 PRO B C 1
ATOM 657 O O . PRO B 1 22 ? 10.86426 28.85295 12.96835 1.000 25.18928 22 PRO B O 1
ATOM 661 N N . SER B 1 23 ? 11.87482 30.80910 13.34162 1.000 26.42158 23 SER B N 1
ATOM 662 C CA . SER B 1 23 ? 11.93103 30.61067 14.79556 1.000 24.85978 23 SER B CA 1
ATOM 663 C C . SER B 1 23 ? 10.52917 30.58655 15.41590 1.000 23.75635 23 SER B C 1
ATOM 664 O O . SER B 1 23 ? 10.28484 29.83649 16.35076 1.000 27.11502 23 SER B O 1
ATOM 667 N N . GLU B 1 24 ? 9.60163 31.38539 14.88034 1.000 24.94911 24 GLU B N 1
ATOM 668 C CA . GLU B 1 24 ? 8.22877 31.39828 15.38969 1.000 23.67899 24 GLU B CA 1
ATOM 669 C C . GLU B 1 24 ? 7.54871 30.05785 15.16250 1.000 26.08579 24 GLU B C 1
ATOM 670 O O . GLU B 1 24 ? 6.89551 29.48409 16.06451 1.000 22.97961 24 GLU B O 1
ATOM 676 N N . VAL B 1 25 ? 7.68901 29.53307 13.94033 1.000 24.83918 25 VAL B N 1
ATOM 677 C CA . VAL B 1 25 ? 7.09397 28.24360 13.60313 1.000 22.24964 25 VAL B CA 1
ATOM 678 C C . VAL B 1 25 ? 7.77235 27.14687 14.42667 1.000 21.59977 25 VAL B C 1
ATOM 679 O O . VAL B 1 25 ? 7.09083 26.26624 14.96560 1.000 22.74143 25 VAL B O 1
ATOM 683 N N . GLU B 1 26 ? 9.10342 27.19785 14.52535 1.000 22.33263 26 GLU B N 1
ATOM 684 C CA . GLU B 1 26 ? 9.82686 26.20111 15.29191 1.000 21.86200 26 GLU B CA 1
ATOM 685 C C . GLU B 1 26 ? 9.35319 26.15008 16.73901 1.000 23.36341 26 GLU B C 1
ATOM 686 O O . GLU B 1 26 ? 9.22054 25.09203 17.30376 1.000 24.01665 26 GLU B O 1
ATOM 692 N N . GLU B 1 27 ? 9.11620 27.30909 17.35638 1.000 24.00817 27 GLU B N 1
ATOM 693 C CA . GLU B 1 27 ? 8.67360 27.37205 18.74451 1.000 26.53034 27 GLU B CA 1
ATOM 694 C C . GLU B 1 27 ? 7.29615 26.71603 18.92867 1.000 24.50044 27 GLU B C 1
ATOM 695 O O . GLU B 1 27 ? 7.07984 25.97594 19.88453 1.000 26.09009 27 GLU B O 1
ATOM 701 N N . LEU B 1 28 ? 6.38513 26.99496 17.99897 1.000 25.77711 28 LEU B N 1
ATOM 702 C CA . LEU B 1 28 ? 5.05968 26.38094 18.02514 1.000 24.79628 28 LEU B CA 1
ATOM 703 C C . LEU B 1 28 ? 5.16052 24.86189 17.93271 1.000 25.55418 28 LEU B C 1
ATOM 704 O O . LEU B 1 28 ? 4.52817 24.13916 18.70368 1.000 27.57972 28 LEU B O 1
ATOM 709 N N . VAL B 1 29 ? 5.98893 24.38052 17.00338 1.000 23.68557 29 VAL B N 1
ATOM 710 C CA . VAL B 1 29 ? 6.15581 22.95045 16.78895 1.000 23.43610 29 VAL B CA 1
ATOM 711 C C . VAL B 1 29 ? 6.81862 22.29864 17.99062 1.000 23.30155 29 VAL B C 1
ATOM 712 O O . VAL B 1 29 ? 6.37599 21.28383 18.50746 1.000 24.75241 29 VAL B O 1
ATOM 716 N N . SER B 1 30 ? 7.91319 22.89669 18.45850 1.000 25.75313 30 SER B N 1
ATOM 717 C CA . SER B 1 30 ? 8.65609 22.39084 19.60118 1.000 28.06384 30 SER B CA 1
ATOM 718 C C . SER B 1 30 ? 7.78833 22.28715 20.84737 1.000 27.92274 30 SER B C 1
ATOM 719 O O . SER B 1 30 ? 7.78272 21.24597 21.53610 1.000 34.45432 30 SER B O 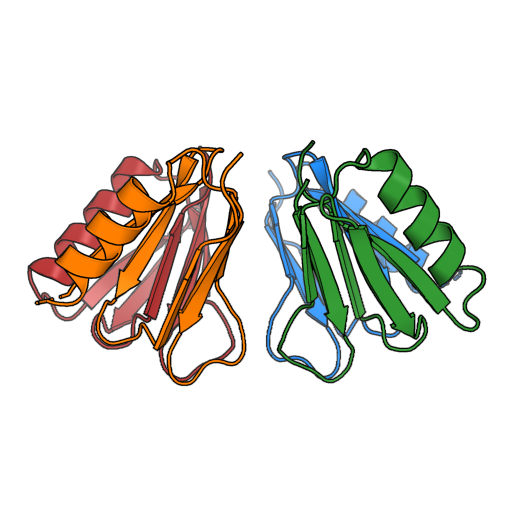1
ATOM 722 N N . ASN B 1 31 ? 7.02619 23.34864 21.13384 1.000 25.52541 31 ASN B N 1
ATOM 723 C CA . ASN B 1 31 ? 6.14548 23.36000 22.28107 1.000 32.24278 31 ASN B CA 1
ATOM 724 C C . ASN B 1 31 ? 5.05066 22.29284 22.16906 1.000 32.21858 31 ASN B C 1
ATOM 725 O O . ASN B 1 31 ? 4.72841 21.63182 23.15996 1.000 35.79385 31 ASN B O 1
ATOM 730 N N . ALA B 1 32 ? 4.49924 22.13257 20.98415 1.000 33.58843 32 ALA B N 1
ATOM 731 C CA . ALA B 1 32 ? 3.47246 21.14739 20.78914 1.000 30.87300 32 ALA B CA 1
ATOM 732 C C . ALA B 1 32 ? 3.96946 19.74897 20.97565 1.000 35.55935 32 ALA B C 1
ATOM 733 O O . ALA B 1 32 ? 3.31802 18.94929 21.58260 1.000 37.42269 32 ALA B O 1
ATOM 735 N N . LEU B 1 33 ? 5.13812 19.46024 20.44228 1.000 30.90948 33 LEU B N 1
ATOM 736 C CA . LEU B 1 33 ? 5.71213 18.12479 20.50078 1.000 40.24536 33 LEU B CA 1
ATOM 737 C C . LEU B 1 33 ? 6.04510 17.62118 21.87356 1.000 44.95387 33 LEU B C 1
ATOM 738 O O . LEU B 1 33 ? 6.06628 16.44410 22.10324 1.000 46.91431 33 LEU B O 1
ATOM 743 N N . ARG B 1 34 ? 6.28901 18.53876 22.76775 1.000 44.85574 34 ARG B N 1
ATOM 744 C CA . ARG B 1 34 ? 6.57207 18.17519 24.11158 1.000 47.05669 34 ARG B CA 1
ATOM 745 C C . ARG B 1 34 ? 5.27256 18.61599 24.75502 1.000 50.52976 34 ARG B C 1
ATOM 746 O O . ARG B 1 34 ? 5.06350 19.76406 25.08138 1.000 50.97691 34 ARG B O 1
ATOM 754 N N . GLY B 1 38 ? -1.49559 17.73156 22.77747 1.000 37.52914 38 GLY B N 1
ATOM 755 C CA . GLY B 1 38 ? -1.80649 16.91410 21.64033 1.000 42.70188 38 GLY B CA 1
ATOM 756 C C . GLY B 1 38 ? -2.19625 17.66273 20.37363 1.000 40.51326 38 GLY B C 1
ATOM 757 O O . GLY B 1 38 ? -2.56194 17.04825 19.42555 1.000 38.03943 38 GLY B O 1
ATOM 758 N N . LEU B 1 39 ? -2.13026 18.98668 20.37496 1.000 35.11868 39 LEU B N 1
ATOM 759 C CA . LEU B 1 39 ? -2.51493 19.80127 19.22828 1.000 32.34561 39 LEU B CA 1
ATOM 760 C C . LEU B 1 39 ? -1.55719 20.92866 18.82834 1.000 33.10755 39 LEU B C 1
ATOM 761 O O . LEU B 1 39 ? -1.18541 21.71918 19.61746 1.000 35.03562 39 LEU B O 1
ATOM 766 N N . LEU B 1 40 ? -1.22647 20.97675 17.56427 1.000 27.24376 40 LEU B N 1
ATOM 767 C CA . LEU B 1 40 ? -0.43584 22.02732 16.95935 1.000 28.94840 40 LEU B CA 1
ATOM 768 C C . LEU B 1 40 ? -1.35250 22.80126 16.01379 1.000 28.82066 40 LEU B C 1
ATOM 769 O O . LEU B 1 40 ? -2.01016 22.19898 15.14679 1.000 27.45635 40 LEU B O 1
ATOM 774 N N . THR B 1 41 ? -1.38947 24.12225 16.16415 1.000 29.24474 41 THR B N 1
ATOM 775 C CA . THR B 1 41 ? -2.18404 24.98707 15.30057 1.000 25.82614 41 THR B CA 1
ATOM 776 C C . THR B 1 41 ? -1.24351 25.93756 14.58959 1.000 28.11108 41 THR B C 1
ATOM 777 O O . THR B 1 41 ? -0.44184 26.62779 15.23158 1.000 28.82458 41 THR B O 1
ATOM 781 N N . LEU B 1 42 ? -1.33981 25.98398 13.26163 1.000 23.37742 42 LEU B N 1
ATOM 782 C CA . LEU B 1 42 ? -0.53637 26.85061 12.42066 1.000 26.38950 42 LEU B CA 1
ATOM 783 C C . LEU B 1 42 ? -1.45811 27.52356 11.43707 1.000 30.56478 42 LEU B C 1
ATOM 784 O O . LEU B 1 42 ? -2.42167 26.92540 10.98515 1.000 29.22768 42 LEU B O 1
ATOM 789 N N . THR B 1 43 ? -1.15926 28.77842 11.10233 1.000 28.23071 43 THR B N 1
ATOM 790 C CA . THR B 1 43 ? -1.93894 29.53426 10.14772 1.000 27.82979 43 THR B CA 1
ATOM 791 C C . THR B 1 43 ? -1.01793 29.92888 9.00460 1.000 28.38369 43 THR B C 1
ATOM 792 O O . THR B 1 43 ? 0.13142 30.30996 9.23141 1.000 30.12165 43 THR B O 1
ATOM 796 N N . ASP B 1 44 ? -1.51531 29.83158 7.76870 1.000 24.58503 44 ASP B N 1
ATOM 797 C CA . ASP B 1 44 ? -0.75427 30.26832 6.61462 1.000 24.74913 44 ASP B CA 1
ATOM 798 C C . ASP B 1 44 ? -0.95022 31.76153 6.35507 1.000 27.69812 44 ASP B C 1
ATOM 799 O O . ASP B 1 44 ? -1.71053 32.44491 7.05844 1.000 25.31927 44 ASP B O 1
ATOM 804 N N . GLU B 1 45 ? -0.25009 32.26628 5.33903 1.000 27.85148 45 GLU B N 1
ATOM 805 C CA . GLU B 1 45 ? -0.21010 33.69533 5.04640 1.000 31.25401 45 GLU B CA 1
ATOM 806 C C . GLU B 1 45 ? -1.56077 34.27345 4.63889 1.000 32.50180 45 GLU B C 1
ATOM 807 O O . GLU B 1 45 ? -1.75685 35.48658 4.69726 1.000 32.81122 45 GLU B O 1
ATOM 813 N N . ARG B 1 46 ? -2.48353 33.40926 4.18389 1.000 29.66762 46 ARG B N 1
ATOM 814 C CA . ARG B 1 46 ? -3.85035 33.80339 3.74634 1.000 33.75922 46 ARG B CA 1
ATOM 815 C C . ARG B 1 46 ? -4.88024 33.57686 4.85853 1.000 34.79177 46 ARG B C 1
ATOM 816 O O . ARG B 1 46 ? -6.01997 33.99477 4.66693 1.000 35.17736 46 ARG B O 1
ATOM 824 N N . GLY B 1 47 ? -4.47941 32.97827 5.97427 1.000 28.39261 47 GLY B N 1
ATOM 825 C CA . GLY B 1 47 ? -5.38030 32.75265 7.08444 1.000 30.06404 47 GLY B CA 1
ATOM 826 C C . GLY B 1 47 ? -6.01232 31.38211 7.10823 1.000 31.05295 47 GLY B C 1
ATOM 827 O O . GLY B 1 47 ? -6.88730 31.12655 7.92638 1.000 29.66798 47 GLY B O 1
ATOM 828 N N . ARG B 1 48 ? -5.56421 30.47301 6.23688 1.000 27.82817 48 ARG B N 1
ATOM 829 C CA . ARG B 1 48 ? -5.97425 29.04028 6.35060 1.000 27.98813 48 ARG B CA 1
ATOM 830 C C . ARG B 1 48 ? -5.43132 28.50752 7.67532 1.000 29.15573 48 ARG B C 1
ATOM 831 O O . ARG B 1 48 ? -4.29496 28.86758 8.04513 1.000 28.54485 48 ARG B O 1
ATOM 839 N N . ARG B 1 49 ? -6.22375 27.69593 8.38030 1.000 25.11546 49 ARG B N 1
ATOM 840 C CA . ARG B 1 49 ? -5.81782 27.15327 9.70406 1.000 27.38398 49 ARG B CA 1
ATOM 841 C C . ARG B 1 49 ? -5.52397 25.66209 9.57459 1.000 27.76891 49 ARG B C 1
ATOM 842 O O . ARG B 1 49 ? -6.34664 24.94985 9.00360 1.000 29.05032 49 ARG B O 1
ATOM 850 N N . PHE B 1 50 ? -4.37916 25.23610 10.08119 1.000 26.43502 50 PHE B N 1
ATOM 851 C CA . PHE B 1 50 ? -3.99220 23.83180 10.11272 1.000 23.27987 50 PHE B CA 1
ATOM 852 C C . PHE B 1 50 ? -3.95417 23.38439 11.55859 1.000 25.04056 50 PHE B C 1
ATOM 853 O O . PHE B 1 50 ? -3.13962 23.86858 12.32651 1.000 27.42319 50 PHE B O 1
ATOM 861 N N . LEU B 1 51 ? -4.84477 22.46895 11.92557 1.000 24.95451 51 LEU B N 1
ATOM 862 C CA . LEU B 1 51 ? -4.93883 21.93266 13.28745 1.000 26.32780 51 LEU B CA 1
ATOM 863 C C . LEU B 1 51 ? -4.47493 20.48133 13.21594 1.000 26.99295 51 LEU B C 1
ATOM 864 O O . LEU B 1 51 ? -5.12469 19.66098 12.60589 1.000 27.40507 51 LEU B O 1
ATOM 869 N N . ILE B 1 52 ? -3.32499 20.19531 13.82258 1.000 27.02261 52 ILE B N 1
ATOM 870 C CA . ILE B 1 52 ? -2.66999 18.91087 13.64308 1.000 26.19745 52 ILE B CA 1
ATOM 871 C C . ILE B 1 52 ? -2.55321 18.18143 14.96585 1.000 26.69119 52 ILE B C 1
ATOM 872 O O . ILE B 1 52 ? -2.13953 18.74585 15.99390 1.000 27.96413 52 ILE B O 1
ATOM 877 N N . HIS B 1 53 ? -2.92716 16.91272 14.94961 1.000 23.70952 53 HIS B N 1
ATOM 878 C CA . HIS B 1 53 ? -2.76553 16.03629 16.08734 1.000 28.46279 53 HIS B CA 1
ATOM 879 C C . HIS B 1 53 ? -1.28672 15.72315 16.24588 1.000 29.06312 53 HIS B C 1
ATOM 880 O O . HIS B 1 53 ? -0.68239 15.11292 15.39057 1.000 26.67800 53 HIS B O 1
ATOM 887 N N . THR B 1 54 ? -0.66408 16.22840 17.31486 1.000 30.30701 54 THR B N 1
ATOM 888 C CA . THR B 1 54 ? 0.78391 16.16028 17.47048 1.000 32.18645 54 THR B CA 1
ATOM 889 C C . THR B 1 54 ? 1.34784 14.75588 17.38897 1.000 31.80919 54 THR B C 1
ATOM 890 O O . THR B 1 54 ? 2.41054 14.54524 16.81165 1.000 33.75012 54 THR B O 1
ATOM 894 N N . ALA B 1 55 ? 0.61224 13.76929 17.91089 1.000 34.46337 55 ALA B N 1
ATOM 895 C CA . ALA B 1 55 ? 1.04117 12.36398 17.83841 1.000 34.28237 55 ALA B CA 1
ATOM 896 C C . ALA B 1 55 ? 1.17842 11.83626 16.40423 1.000 34.06834 55 ALA B C 1
ATOM 897 O O . ALA B 1 55 ? 1.87463 10.85781 16.17080 1.000 37.27136 55 ALA B O 1
ATOM 899 N N . ARG B 1 56 ? 0.50366 12.48002 15.44557 1.000 25.67805 56 ARG B N 1
ATOM 900 C CA . ARG B 1 56 ? 0.52399 12.06339 14.02346 1.000 27.66862 56 ARG B CA 1
ATOM 901 C C . ARG B 1 56 ? 1.52541 12.88785 13.21043 1.000 28.60530 56 ARG B C 1
ATOM 902 O O . ARG B 1 56 ? 1.52498 12.73118 11.97739 1.000 30.04428 56 ARG B O 1
ATOM 910 N N . ILE B 1 57 ? 2.34718 13.71507 13.85444 1.000 27.67910 57 ILE B N 1
ATOM 911 C CA . ILE B 1 57 ? 3.36757 14.46350 13.13839 1.000 25.07158 57 ILE B CA 1
ATOM 912 C C . ILE B 1 57 ? 4.58888 13.58362 13.00685 1.000 24.95534 57 ILE B C 1
ATOM 913 O O . ILE B 1 57 ? 5.11375 13.08697 13.99559 1.000 25.97642 57 ILE B O 1
ATOM 918 N N . ALA B 1 58 ? 5.03742 13.38862 11.76669 1.000 24.01335 58 ALA B N 1
ATOM 919 C CA . ALA B 1 58 ? 6.29884 12.69574 11.51919 1.000 23.05071 58 ALA B CA 1
ATOM 920 C C . ALA B 1 58 ? 7.44661 13.70388 11.55717 1.000 22.87759 58 ALA B C 1
ATOM 921 O O . ALA B 1 58 ? 8.45662 13.49694 12.22686 1.000 26.51362 58 ALA B O 1
ATOM 923 N N . TYR B 1 59 ? 7.28925 14.80518 10.84050 1.000 18.72709 59 TYR B N 1
ATOM 924 C CA . TYR B 1 59 ? 8.30304 15.89145 10.77054 1.000 19.86660 59 TYR B CA 1
ATOM 925 C C . TYR B 1 59 ? 7.63591 17.19606 10.34805 1.000 22.08957 59 TYR B C 1
ATOM 926 O O . TYR B 1 59 ? 6.52576 17.18604 9.77433 1.000 22.21455 59 TYR B O 1
ATOM 935 N N . VAL B 1 60 ? 8.33480 18.29747 10.61517 1.000 19.02145 60 VAL B N 1
ATOM 936 C CA . VAL B 1 60 ? 7.99463 19.58887 10.06460 1.000 19.24817 60 VAL B CA 1
ATOM 937 C C . VAL B 1 60 ? 9.29187 20.11306 9.45942 1.000 24.41918 60 VAL B C 1
ATOM 938 O O . VAL B 1 60 ? 10.31707 20.16511 10.13918 1.000 22.17064 60 VAL B O 1
ATOM 942 N N . GLU B 1 61 ? 9.23779 20.44544 8.16452 1.000 20.46365 61 GLU B N 1
ATOM 943 C CA . GLU B 1 61 ? 10.32307 21.05983 7.44741 1.000 23.79263 61 GLU B CA 1
ATOM 944 C C . GLU B 1 61 ? 9.99812 22.52511 7.27988 1.000 24.09613 61 GLU B C 1
ATOM 945 O O . GLU B 1 61 ? 8.93227 22.88504 6.77524 1.000 26.66462 61 GLU B O 1
ATOM 951 N N . ILE B 1 62 ? 10.92687 23.38531 7.70488 1.000 24.12584 62 ILE B N 1
ATOM 952 C CA . ILE B 1 62 ? 10.74092 24.82247 7.61131 1.000 22.45862 62 ILE B CA 1
ATOM 953 C C . ILE B 1 62 ? 11.76707 25.36097 6.61520 1.000 27.17749 62 ILE B C 1
ATOM 954 O O . ILE B 1 62 ? 12.97602 25.22602 6.79486 1.000 26.54869 62 ILE B O 1
ATOM 959 N N . GLY B 1 63 ? 11.28327 25.98262 5.53748 1.000 28.07930 63 GLY B N 1
ATOM 960 C CA . GLY B 1 63 ? 12.15241 26.50924 4.50641 1.000 30.13367 63 GLY B CA 1
ATOM 961 C C . GLY B 1 63 ? 12.89544 27.76558 4.90956 1.000 33.12053 63 GLY B C 1
ATOM 962 O O . GLY B 1 63 ? 12.76912 28.29038 6.04473 1.000 32.16590 63 GLY B O 1
ATOM 963 N N . VAL B 1 64 ? 13.71458 28.26322 3.96649 1.000 38.81508 64 VAL B N 1
ATOM 964 C CA . VAL B 1 64 ? 14.54551 29.43155 4.18159 1.000 40.41680 64 VAL B CA 1
ATOM 965 C C . VAL B 1 64 ? 13.67146 30.69018 4.23614 1.000 43.56600 64 VAL B C 1
ATOM 966 O O . VAL B 1 64 ? 12.70236 30.80711 3.47742 1.000 45.33036 64 VAL B O 1
ATOM 970 N N . ALA B 1 65 ? 13.98435 31.56569 5.19930 1.000 38.78707 65 ALA B N 1
ATOM 971 C CA . ALA B 1 65 ? 13.19832 32.74719 5.52981 1.000 49.69406 65 ALA B CA 1
ATOM 972 C C . ALA B 1 65 ? 13.20276 33.72250 4.37307 1.000 62.82889 65 ALA B C 1
ATOM 973 O O . ALA B 1 65 ? 14.16159 33.75399 3.60584 1.000 60.82889 65 ALA B O 1
ATOM 975 N N . ASP B 1 66 ? 12.13033 34.52332 4.30155 1.000 71.16216 66 ASP B N 1
ATOM 976 C CA . ASP B 1 66 ? 11.84487 35.56779 3.31290 1.000 83.18900 66 ASP B CA 1
ATOM 977 C C . ASP B 1 66 ? 10.34274 35.48098 3.05625 1.000 85.66862 66 ASP B C 1
ATOM 978 O O . ASP B 1 66 ? 9.87845 35.47363 1.92136 1.000 105.99612 66 ASP B O 1
ATOM 983 N N . VAL C 1 1 ? 2.15950 31.60215 -6.17096 1.000 48.47693 1 VAL C N 1
ATOM 984 C CA . VAL C 1 1 ? 3.51016 31.44420 -5.57343 1.000 46.89111 1 VAL C CA 1
ATOM 985 C C . VAL C 1 1 ? 3.83186 29.97398 -5.41284 1.000 39.10347 1 VAL C C 1
ATOM 986 O O . VAL C 1 1 ? 4.82865 29.51696 -5.93635 1.000 34.05741 1 VAL C O 1
ATOM 990 N N . GLU C 1 2 ? 2.99597 29.23792 -4.67590 1.000 35.16772 2 GLU C N 1
ATOM 991 C CA . GLU C 1 2 ? 3.18670 27.79681 -4.51836 1.000 36.47029 2 GLU C CA 1
ATOM 992 C C . GLU C 1 2 ? 2.73150 27.04879 -5.76228 1.000 34.10829 2 GLU C C 1
ATOM 993 O O . GLU C 1 2 ? 1.66590 27.31353 -6.28174 1.000 35.93768 2 GLU C O 1
ATOM 999 N N . VAL C 1 3 ? 3.56889 26.13292 -6.25169 1.000 27.74657 3 VAL C N 1
ATOM 1000 C CA . VAL C 1 3 ? 3.25956 25.26482 -7.38551 1.000 27.60957 3 VAL C CA 1
ATOM 1001 C C . VAL C 1 3 ? 3.34417 23.82891 -6.89102 1.000 30.03701 3 VAL C C 1
ATOM 1002 O O . VAL C 1 3 ? 4.30761 23.44830 -6.23155 1.000 27.29484 3 VAL C O 1
ATOM 1006 N N . LYS C 1 4 ? 2.31660 23.03267 -7.20512 1.000 25.28356 4 LYS C N 1
ATOM 1007 C CA . LYS C 1 4 ? 2.24428 21.64687 -6.79169 1.000 24.60047 4 LYS C CA 1
ATOM 1008 C C . LYS C 1 4 ? 2.04298 20.78364 -8.01948 1.000 31.53084 4 LYS C C 1
ATOM 1009 O O . LYS C 1 4 ? 1.16549 21.05012 -8.83787 1.000 30.48300 4 LYS C O 1
ATOM 1015 N N . ILE C 1 5 ? 2.88817 19.76287 -8.17485 1.000 24.91692 5 ILE C N 1
ATOM 1016 C CA . ILE C 1 5 ? 2.83585 18.89954 -9.33659 1.000 27.22089 5 ILE C CA 1
ATOM 1017 C C . ILE C 1 5 ? 2.51449 17.48796 -8.88024 1.000 29.16046 5 ILE C C 1
ATOM 1018 O O . ILE C 1 5 ? 3.25171 16.88359 -8.10279 1.000 28.85624 5 ILE C O 1
ATOM 1023 N N . GLY C 1 6 ? 1.41123 16.96373 -9.40146 1.000 25.49101 6 GLY C N 1
ATOM 1024 C CA . GLY C 1 6 ? 0.99700 15.61315 -9.17016 1.000 27.20848 6 GLY C CA 1
ATOM 1025 C C . GLY C 1 6 ? 1.60466 14.75428 -10.26167 1.000 30.52824 6 GLY C C 1
ATOM 1026 O O . GLY C 1 6 ? 1.53535 15.08496 -11.44080 1.000 27.70628 6 GLY C O 1
ATOM 1027 N N . ILE C 1 7 ? 2.23558 13.66489 -9.83110 1.000 29.96369 7 ILE C N 1
ATOM 1028 C CA . ILE C 1 7 ? 2.94510 12.74001 -10.68555 1.000 25.98787 7 ILE C CA 1
ATOM 1029 C C . ILE C 1 7 ? 2.12604 11.46568 -10.73742 1.000 30.35477 7 ILE C C 1
ATOM 1030 O O . ILE C 1 7 ? 1.66024 10.96042 -9.69742 1.000 38.70195 7 ILE C O 1
ATOM 1035 N N . THR C 1 8 ? 1.92001 10.93946 -11.94732 1.000 29.48868 8 THR C N 1
ATOM 1036 C CA . THR C 1 8 ? 1.10805 9.72609 -12.12121 1.000 36.71320 8 THR C CA 1
ATOM 1037 C C . THR C 1 8 ? 1.64376 8.53990 -11.32764 1.000 43.80092 8 THR C C 1
ATOM 1038 O O . THR C 1 8 ? 2.84555 8.30089 -11.28714 1.000 35.57938 8 THR C O 1
ATOM 1042 N N . ASP C 1 9 ? 0.72191 7.79688 -10.69972 1.000 46.05550 9 ASP C N 1
ATOM 1043 C CA . ASP C 1 9 ? 1.02162 6.58488 -9.93822 1.000 51.16569 9 ASP C CA 1
ATOM 1044 C C . ASP C 1 9 ? 1.89942 6.84853 -8.71700 1.000 53.43047 9 ASP C C 1
ATOM 1045 O O . ASP C 1 9 ? 2.65352 5.96903 -8.28345 1.000 58.34220 9 ASP C O 1
ATOM 1050 N N . SER C 1 10 ? 1.80225 8.06379 -8.16843 1.000 53.52931 10 SER C N 1
ATOM 1051 C CA . SER C 1 10 ? 2.51914 8.43458 -6.95930 1.000 56.95262 10 SER C CA 1
ATOM 1052 C C . SER C 1 10 ? 1.63257 9.30262 -6.07389 1.000 60.62835 10 SER C C 1
ATOM 1053 O O . SER C 1 10 ? 0.98052 10.22701 -6.55442 1.000 57.56963 10 SER C O 1
ATOM 1056 N N . PRO C 1 11 ? 1.56887 9.02410 -4.75282 1.000 65.15834 11 PRO C N 1
ATOM 1057 C CA . PRO C 1 11 ? 0.76023 9.82908 -3.83336 1.000 73.76612 11 PRO C CA 1
ATOM 1058 C C . PRO C 1 11 ? 1.42219 11.14667 -3.39356 1.000 66.07967 11 PRO C C 1
ATOM 1059 O O . PRO C 1 11 ? 0.73667 11.95944 -2.79907 1.000 68.74269 11 PRO C O 1
ATOM 1063 N N . ARG C 1 12 ? 2.71245 11.32647 -3.69917 1.000 63.32843 12 ARG C N 1
ATOM 1064 C CA . ARG C 1 12 ? 3.54027 12.47492 -3.24025 1.000 60.77218 12 ARG C CA 1
ATOM 1065 C C . ARG C 1 12 ? 3.61556 13.55150 -4.33958 1.000 53.22590 12 ARG C C 1
ATOM 1066 O O . ARG C 1 12 ? 4.01968 13.22679 -5.47033 1.000 51.55213 12 ARG C O 1
ATOM 1074 N N . GLU C 1 13 ? 3.26050 14.79091 -4.00210 1.000 47.93712 13 GLU C N 1
ATOM 1075 C CA . GLU C 1 13 ? 3.36976 15.90552 -4.92243 1.000 41.18337 13 GLU C CA 1
ATOM 1076 C C . GLU C 1 13 ? 4.74129 16.55438 -4.85016 1.000 37.99465 13 GLU C C 1
ATOM 1077 O O . GLU C 1 13 ? 5.32198 16.62924 -3.77998 1.000 38.94089 13 GLU C O 1
ATOM 1083 N N . LEU C 1 14 ? 5.23409 17.03159 -5.99514 1.000 31.82543 14 LEU C N 1
ATOM 1084 C CA . LEU C 1 14 ? 6.34990 17.96563 -6.04206 1.000 32.08184 14 LEU C CA 1
ATOM 1085 C C . LEU C 1 14 ? 5.80495 19.32919 -5.74569 1.000 32.51420 14 LEU C C 1
ATOM 1086 O O . LEU C 1 14 ? 4.89057 19.77775 -6.41516 1.000 35.09848 14 LEU C O 1
ATOM 1091 N N . VAL C 1 15 ? 6.36816 19.99404 -4.73371 1.000 26.87848 15 VAL C N 1
ATOM 1092 C CA . VAL C 1 15 ? 5.91614 21.31356 -4.33330 1.000 27.43355 15 VAL C CA 1
ATOM 1093 C C . VAL C 1 15 ? 7.10089 22.24659 -4.21319 1.000 33.86333 15 VAL C C 1
ATOM 1094 O O . VAL C 1 15 ? 8.13138 21.88390 -3.64671 1.000 37.98757 15 VAL C O 1
ATOM 1098 N N . PHE C 1 16 ? 6.96410 23.44053 -4.77062 1.000 27.62570 16 PHE C N 1
ATOM 1099 C CA . PHE C 1 16 ? 7.97092 24.46472 -4.64060 1.000 29.81805 16 PHE C CA 1
ATOM 1100 C C . PHE C 1 16 ? 7.36811 25.85221 -4.68727 1.000 33.57546 16 PHE C C 1
ATOM 1101 O O . PHE C 1 16 ? 6.21840 26.02905 -5.09773 1.000 32.35886 16 PHE C O 1
ATOM 1109 N N . SER C 1 17 ? 8.17080 26.83667 -4.26330 1.000 30.96489 17 SER C N 1
ATOM 1110 C CA . SER C 1 17 ? 7.80399 28.23397 -4.29989 1.000 32.18760 17 SER C CA 1
ATOM 1111 C C . SER C 1 17 ? 8.40796 28.86305 -5.54588 1.000 32.55066 17 SER C C 1
ATOM 1112 O O . SER C 1 17 ? 9.60903 28.87498 -5.72046 1.000 32.38655 17 SER C O 1
ATOM 1115 N N . SER C 1 18 ? 7.54972 29.40650 -6.40636 1.000 31.37516 18 SER C N 1
ATOM 1116 C CA . SER C 1 18 ? 7.94773 30.08877 -7.63144 1.000 32.94224 18 SER C CA 1
ATOM 1117 C C . SER C 1 18 ? 7.99897 31.61277 -7.48292 1.000 34.14764 18 SER C C 1
ATOM 1118 O O . SER C 1 18 ? 7.17323 32.20069 -6.80640 1.000 38.24073 18 SER C O 1
ATOM 1121 N N . ALA C 1 19 ? 8.97673 32.22773 -8.14878 1.000 33.63447 19 ALA C N 1
ATOM 1122 C CA . ALA C 1 19 ? 9.08999 33.67860 -8.26121 1.000 37.07339 19 ALA C CA 1
ATOM 1123 C C . ALA C 1 19 ? 8.42789 34.21374 -9.53062 1.000 39.87872 19 ALA C C 1
ATOM 1124 O O . ALA C 1 19 ? 8.36799 35.42673 -9.73703 1.000 42.29657 19 ALA C O 1
ATOM 1126 N N . GLN C 1 20 ? 7.91942 33.31290 -10.37650 1.000 34.72453 20 GLN C N 1
ATOM 1127 C CA . GLN C 1 20 ? 7.22619 33.70609 -11.60187 1.000 36.40306 20 GLN C CA 1
ATOM 1128 C C . GLN C 1 20 ? 5.76932 33.99342 -11.30047 1.000 38.32460 20 GLN C C 1
ATOM 1129 O O . GLN C 1 20 ? 5.26966 33.65419 -10.22654 1.000 35.83772 20 GLN C O 1
ATOM 1135 N N . THR C 1 21 ? 5.07720 34.63570 -12.24793 1.000 38.71056 21 THR C N 1
ATOM 1136 C CA . THR C 1 21 ? 3.65638 34.92796 -12.06952 1.000 37.02489 21 THR C CA 1
ATOM 1137 C C . THR C 1 21 ? 2.83546 33.68954 -12.42140 1.000 35.27226 21 THR C C 1
ATOM 1138 O O . THR C 1 21 ? 3.30496 32.80691 -13.14095 1.000 34.31788 21 THR C O 1
ATOM 1142 N N . PRO C 1 22 ? 1.59917 33.57376 -11.89380 1.000 37.54393 22 PRO C N 1
ATOM 1143 C CA . PRO C 1 22 ? 0.72536 32.45938 -12.26274 1.000 34.87580 22 PRO C CA 1
ATOM 1144 C C . PRO C 1 22 ? 0.52976 32.30506 -13.77876 1.000 36.92512 22 PRO C C 1
ATOM 1145 O O . PRO C 1 22 ? 0.56097 31.18188 -14.24238 1.000 32.81123 22 PRO C O 1
ATOM 1149 N N . SER C 1 23 ? 0.38495 33.40894 -14.51317 1.000 37.58222 23 SER C N 1
ATOM 1150 C CA . SER C 1 23 ? 0.19339 33.32463 -15.95821 1.000 36.81159 23 SER C CA 1
ATOM 1151 C C . SER C 1 23 ? 1.43116 32.76636 -16.65659 1.000 34.30958 23 SER C C 1
ATOM 1152 O O . SER C 1 23 ? 1.31584 31.99514 -17.62338 1.000 35.26751 23 SER C O 1
ATOM 1155 N N . GLU C 1 24 ? 2.61930 33.13751 -16.15930 1.000 34.04571 24 GLU C N 1
ATOM 1156 C CA . GLU C 1 24 ? 3.87409 32.65226 -16.73670 1.000 36.12370 24 GLU C CA 1
ATOM 1157 C C . GLU C 1 24 ? 3.97177 31.14822 -16.59318 1.000 33.27042 24 GLU C C 1
ATOM 1158 O O . GLU C 1 24 ? 4.28149 30.42465 -17.54983 1.000 34.94555 24 GLU C O 1
ATOM 1164 N N . VAL C 1 25 ? 3.70693 30.66084 -15.37911 1.000 34.40589 25 VAL C N 1
ATOM 1165 C CA . VAL C 1 25 ? 3.77462 29.22887 -15.10662 1.000 31.59459 25 VAL C CA 1
ATOM 1166 C C . VAL C 1 25 ? 2.69327 28.49753 -15.89176 1.000 31.23282 25 VAL C C 1
ATOM 1167 O O . VAL C 1 25 ? 2.96461 27.47011 -16.47533 1.000 31.03633 25 VAL C O 1
ATOM 1171 N N . GLU C 1 26 ? 1.47575 29.05055 -15.92837 1.000 33.70554 26 GLU C N 1
ATOM 1172 C CA . GLU C 1 26 ? 0.39448 28.41823 -16.67554 1.000 31.11054 26 GLU C CA 1
ATOM 1173 C C . GLU C 1 26 ? 0.76384 28.23043 -18.15135 1.000 33.65208 26 GLU C C 1
ATOM 1174 O O . GLU C 1 26 ? 0.51414 27.17646 -18.71610 1.000 34.25496 26 GLU C O 1
ATOM 1180 N N . GLU C 1 27 ? 1.36392 29.25873 -18.76248 1.000 32.35750 27 GLU C N 1
ATOM 1181 C CA . GLU C 1 27 ? 1.74835 29.18194 -20.16732 1.000 34.06314 27 GLU C CA 1
ATOM 1182 C C . GLU C 1 27 ? 2.80751 28.08696 -20.41959 1.000 36.19035 27 GLU C C 1
ATOM 1183 O O . GLU C 1 27 ? 2.72020 27.31672 -21.38537 1.000 37.64713 27 GLU C O 1
ATOM 1189 N N . LEU C 1 28 ? 3.80315 28.03141 -19.53022 1.000 33.87918 28 LEU C N 1
ATOM 1190 C CA . LEU C 1 28 ? 4.85233 27.01949 -19.61753 1.000 33.66876 28 LEU C CA 1
ATOM 1191 C C . LEU C 1 28 ? 4.27110 25.61001 -19.53327 1.000 34.56388 28 LEU C C 1
ATOM 1192 O O . LEU C 1 28 ? 4.59363 24.72248 -20.32687 1.000 30.89435 28 LEU C O 1
ATOM 1197 N N . VAL C 1 29 ? 3.37459 25.41009 -18.56452 1.000 34.77905 29 VAL C N 1
ATOM 1198 C CA . VAL C 1 29 ? 2.76441 24.11268 -18.33431 1.000 30.35213 29 VAL C CA 1
ATOM 1199 C C . VAL C 1 29 ? 1.85550 23.74007 -19.48451 1.000 33.77698 29 VAL C C 1
ATOM 1200 O O . VAL C 1 29 ? 1.91575 22.63986 -19.99913 1.000 33.62303 29 VAL C O 1
ATOM 1204 N N . SER C 1 30 ? 0.99444 24.67467 -19.89611 1.000 37.59965 30 SER C N 1
ATOM 1205 C CA . SER C 1 30 ? 0.07764 24.45209 -21.00536 1.000 37.10623 30 SER C CA 1
ATOM 1206 C C . SER C 1 30 ? 0.81376 24.07505 -22.28198 1.000 39.26131 30 SER C C 1
ATOM 1207 O O . SER C 1 30 ? 0.43220 23.12815 -22.96081 1.000 40.33932 30 SER C O 1
ATOM 1210 N N . ASN C 1 31 ? 1.87151 24.82104 -22.61686 1.000 38.98413 31 ASN C N 1
ATOM 1211 C CA . ASN C 1 31 ? 2.66468 24.53099 -23.79948 1.000 39.44969 31 ASN C CA 1
ATOM 1212 C C . ASN C 1 31 ? 3.33449 23.15244 -23.72380 1.000 45.58600 31 ASN C C 1
ATOM 1213 O O . ASN C 1 31 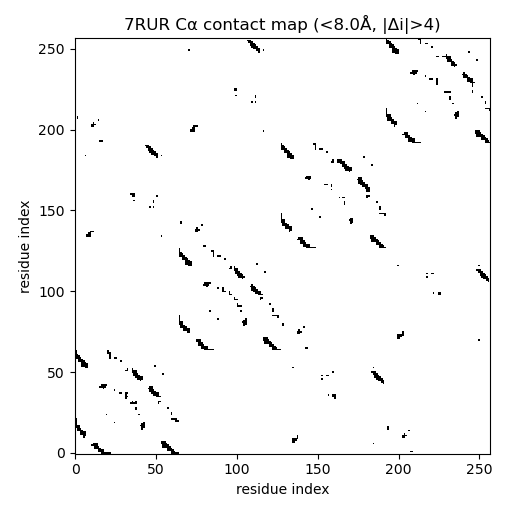? 3.38123 22.43208 -24.72055 1.000 46.62866 31 ASN C O 1
ATOM 1218 N N . ALA C 1 32 ? 3.85778 22.80038 -22.54250 1.000 43.80622 32 ALA C N 1
ATOM 1219 C CA . ALA C 1 32 ? 4.52762 21.51088 -22.34885 1.000 44.03091 32 ALA C CA 1
ATOM 1220 C C . ALA C 1 32 ? 3.55869 20.34264 -22.53781 1.000 50.47756 32 ALA C C 1
ATOM 1221 O O . ALA C 1 32 ? 3.86109 19.35717 -23.19238 1.000 57.71799 32 ALA C O 1
ATOM 1223 N N . LEU C 1 33 ? 2.36460 20.47684 -21.96427 1.000 49.43749 33 LEU C N 1
ATOM 1224 C CA . LEU C 1 33 ? 1.35273 19.42268 -22.01028 1.000 56.52434 33 LEU C CA 1
ATOM 1225 C C . LEU C 1 33 ? 0.67405 19.24481 -23.36146 1.000 60.76111 33 LEU C C 1
ATOM 1226 O O . LEU C 1 33 ? 0.01728 18.24430 -23.58236 1.000 62.73719 33 LEU C O 1
ATOM 1231 N N . ARG C 1 34 ? 0.84319 20.21338 -24.26872 1.000 61.89491 34 ARG C N 1
ATOM 1232 C CA . ARG C 1 34 ? 0.14968 20.25253 -25.58897 1.000 64.31133 34 ARG C CA 1
ATOM 1233 C C . ARG C 1 34 ? 1.14184 19.96332 -26.72653 1.000 69.24633 34 ARG C C 1
ATOM 1234 O O . ARG C 1 34 ? 0.70277 19.45836 -27.77152 1.000 72.01906 34 ARG C O 1
ATOM 1242 N N . ASP C 1 35 ? 2.42604 20.28229 -26.54618 1.000 70.02830 35 ASP C N 1
ATOM 1243 C CA . ASP C 1 35 ? 3.51569 19.57915 -27.22358 1.000 79.78635 35 ASP C CA 1
ATOM 1244 C C . ASP C 1 35 ? 4.08142 18.45696 -26.33701 1.000 86.14885 35 ASP C C 1
ATOM 1245 O O . ASP C 1 35 ? 5.25030 18.49811 -25.88362 1.000 119.61612 35 ASP C O 1
ATOM 1250 N N . ASP C 1 36 ? 3.22749 17.45175 -26.11398 1.000 83.81339 36 ASP C N 1
ATOM 1251 C CA . ASP C 1 36 ? 3.41228 16.45494 -25.06259 1.000 85.69884 36 ASP C CA 1
ATOM 1252 C C . ASP C 1 36 ? 4.53959 15.48686 -25.44089 1.000 91.09939 36 ASP C C 1
ATOM 1253 O O . ASP C 1 36 ? 4.27878 14.35494 -25.86161 1.000 92.11455 36 ASP C O 1
ATOM 1258 N N . SER C 1 37 ? 5.78292 15.94687 -25.25260 1.000 88.76677 37 SER C N 1
ATOM 1259 C CA . SER C 1 37 ? 6.96648 15.25072 -25.69596 1.000 90.24807 37 SER C CA 1
ATOM 1260 C C . SER C 1 37 ? 8.12963 15.76800 -24.86872 1.000 80.49390 37 SER C C 1
ATOM 1261 O O . SER C 1 37 ? 8.51166 16.91463 -25.01496 1.000 79.19928 37 SER C O 1
ATOM 1264 N N . GLY C 1 38 ? 8.66660 14.91583 -23.99126 1.000 75.95587 38 GLY C N 1
ATOM 1265 C CA . GLY C 1 38 ? 9.86260 15.22506 -23.24294 1.000 60.85384 38 GLY C CA 1
ATOM 1266 C C . GLY C 1 38 ? 9.55671 15.89876 -21.91126 1.000 52.08513 38 GLY C C 1
ATOM 1267 O O . GLY C 1 38 ? 9.07383 15.24346 -20.99622 1.000 45.71317 38 GLY C O 1
ATOM 1268 N N . LEU C 1 39 ? 9.92875 17.18148 -21.78755 1.000 50.83359 39 LEU C N 1
ATOM 1269 C CA . LEU C 1 39 ? 10.18185 17.82568 -20.52067 1.000 43.40452 39 LEU C CA 1
ATOM 1270 C C . LEU C 1 39 ? 9.41888 19.12240 -20.30036 1.000 41.66338 39 LEU C C 1
ATOM 1271 O O . LEU C 1 39 ? 9.37991 19.98615 -21.15965 1.000 43.77531 39 LEU C O 1
ATOM 1276 N N . LEU C 1 40 ? 8.90457 19.26723 -19.07259 1.000 32.54914 40 LEU C N 1
ATOM 1277 C CA . LEU C 1 40 ? 8.51845 20.54675 -18.49214 1.000 33.15023 40 LEU C CA 1
ATOM 1278 C C . LEU C 1 40 ? 9.60241 20.92616 -17.46888 1.000 32.90937 40 LEU C C 1
ATOM 1279 O O . LEU C 1 40 ? 9.95142 20.12015 -16.59150 1.000 31.47601 40 LEU C O 1
ATOM 1284 N N . THR C 1 41 ? 10.16149 22.13264 -17.62508 1.000 30.70650 41 THR C N 1
ATOM 1285 C CA . THR C 1 41 ? 11.24856 22.56900 -16.76284 1.000 27.71555 41 THR C CA 1
ATOM 1286 C C . THR C 1 41 ? 10.82740 23.83557 -16.10940 1.000 37.56413 41 THR C C 1
ATOM 1287 O O . THR C 1 41 ? 10.39145 24.79272 -16.77286 1.000 35.75233 41 THR C O 1
ATOM 1291 N N . LEU C 1 42 ? 10.91195 23.84793 -14.77537 1.000 30.60789 42 LEU C N 1
ATOM 1292 C CA . LEU C 1 42 ? 10.52462 24.97952 -13.97088 1.000 34.40384 42 LEU C CA 1
ATOM 1293 C C . LEU C 1 42 ? 11.64947 25.20889 -12.98956 1.000 32.25963 42 LEU C C 1
ATOM 1294 O O . LEU C 1 42 ? 12.29151 24.26750 -12.51503 1.000 32.87722 42 LEU C O 1
ATOM 1299 N N . THR C 1 43 ? 11.85243 26.47883 -12.64490 1.000 31.24729 43 THR C N 1
ATOM 1300 C CA . THR C 1 43 ? 12.81341 26.86733 -11.65869 1.000 31.64980 43 THR C CA 1
ATOM 1301 C C . THR C 1 43 ? 12.08754 27.49733 -10.48615 1.000 31.86198 43 THR C C 1
ATOM 1302 O O . THR C 1 43 ? 11.14224 28.25507 -10.66773 1.000 31.21794 43 THR C O 1
ATOM 1306 N N . ASP C 1 44 ? 12.51481 27.14136 -9.27188 1.000 26.09988 44 ASP C N 1
ATOM 1307 C CA . ASP C 1 44 ? 11.95492 27.75922 -8.08228 1.000 28.43712 44 ASP C CA 1
ATOM 1308 C C . ASP C 1 44 ? 12.68690 29.05871 -7.75345 1.000 32.38755 44 ASP C C 1
ATOM 1309 O O . ASP C 1 44 ? 13.63949 29.46768 -8.43825 1.000 34.59059 44 ASP C O 1
ATOM 1314 N N . GLU C 1 45 ? 12.20111 29.73346 -6.71484 1.000 29.63619 45 GLU C N 1
ATOM 1315 C CA . GLU C 1 45 ? 12.69311 31.06416 -6.35710 1.000 34.28593 45 GLU C CA 1
ATOM 1316 C C . GLU C 1 45 ? 14.15798 31.08606 -5.91659 1.000 39.21636 45 GLU C C 1
ATOM 1317 O O . GLU C 1 45 ? 14.78288 32.14053 -5.92672 1.000 37.86224 45 GLU C O 1
ATOM 1323 N N . ARG C 1 46 ? 14.70686 29.92172 -5.53902 1.000 34.07831 46 ARG C N 1
ATOM 1324 C CA . ARG C 1 46 ? 16.12357 29.76666 -5.09848 1.000 37.36705 46 ARG C CA 1
ATOM 1325 C C . ARG C 1 46 ? 17.00754 29.25754 -6.24200 1.000 37.72716 46 ARG C C 1
ATOM 1326 O O . ARG C 1 46 ? 18.23342 29.19257 -6.03955 1.000 44.03203 46 ARG C O 1
ATOM 1334 N N . GLY C 1 47 ? 16.42565 28.90866 -7.38909 1.000 31.43113 47 GLY C N 1
ATOM 1335 C CA . GLY C 1 47 ? 17.18865 28.44365 -8.51467 1.000 32.63364 47 GLY C CA 1
ATOM 1336 C C . GLY C 1 47 ? 17.27742 26.94353 -8.64415 1.000 36.13691 47 GLY C C 1
ATOM 1337 O O . GLY C 1 47 ? 17.96830 26.42365 -9.53774 1.000 38.42111 47 GLY C O 1
ATOM 1338 N N . ARG C 1 48 ? 16.54551 26.21243 -7.79317 1.000 31.80148 48 ARG C N 1
ATOM 1339 C CA . ARG C 1 48 ? 16.42432 24.74047 -7.95674 1.000 31.03176 48 ARG C CA 1
ATOM 1340 C C . ARG C 1 48 ? 15.68657 24.49867 -9.27491 1.000 32.24337 48 ARG C C 1
ATOM 1341 O O . ARG C 1 48 ? 14.76735 25.27634 -9.62149 1.000 31.84741 48 ARG C O 1
ATOM 1349 N N . ARG C 1 49 ? 16.08895 23.46509 -10.00544 1.000 25.86634 49 ARG C N 1
ATOM 1350 C CA . ARG C 1 49 ? 15.47210 23.10020 -11.29554 1.000 29.90231 49 ARG C CA 1
ATOM 1351 C C . ARG C 1 49 ? 14.61997 21.84698 -11.10743 1.000 32.30587 49 ARG C C 1
ATOM 1352 O O . ARG C 1 49 ? 15.10993 20.85975 -10.53093 1.000 27.55427 49 ARG C O 1
ATOM 1360 N N . PHE C 1 50 ? 13.37819 21.91288 -11.57388 1.000 27.34400 50 PHE C N 1
ATOM 1361 C CA . PHE C 1 50 ? 12.48525 20.78662 -11.61183 1.000 24.56769 50 PHE C CA 1
ATOM 1362 C C . PHE C 1 50 ? 12.27243 20.40833 -13.05478 1.000 30.22629 50 PHE C C 1
ATOM 1363 O O . PHE C 1 50 ? 11.70835 21.17356 -13.81923 1.000 30.34551 50 PHE C O 1
ATOM 1371 N N . LEU C 1 51 ? 12.75255 19.21481 -13.41722 1.000 25.42350 51 LEU C N 1
ATOM 1372 C CA . LEU C 1 51 ? 12.64456 18.68046 -14.75909 1.000 25.15621 51 LEU C CA 1
ATOM 1373 C C . LEU C 1 51 ? 11.63857 17.54435 -14.66907 1.000 27.39649 51 LEU C C 1
ATOM 1374 O O . LEU C 1 51 ? 11.88547 16.51435 -14.02565 1.000 29.05688 51 LEU C O 1
ATOM 1379 N N . ILE C 1 52 ? 10.48396 17.74212 -15.30154 1.000 25.53152 52 ILE C N 1
ATOM 1380 C CA . ILE C 1 52 ? 9.37610 16.79811 -15.14462 1.000 28.13651 52 ILE C CA 1
ATOM 1381 C C . ILE C 1 52 ? 9.06104 16.17394 -16.47553 1.000 29.90119 52 ILE C C 1
ATOM 1382 O O . ILE C 1 52 ? 8.93797 16.85172 -17.49579 1.000 31.43653 52 ILE C O 1
ATOM 1387 N N . HIS C 1 53 ? 8.96091 14.84803 -16.46913 1.000 25.23916 53 HIS C N 1
ATOM 1388 C CA . HIS C 1 53 ? 8.64067 14.07492 -17.63399 1.000 28.36943 53 HIS C CA 1
ATOM 1389 C C . HIS C 1 53 ? 7.15295 14.29409 -17.92158 1.000 30.97556 53 HIS C C 1
ATOM 1390 O O . HIS C 1 53 ? 6.30935 13.90906 -17.14475 1.000 28.92499 53 HIS C O 1
ATOM 1397 N N . THR C 1 54 ? 6.84494 15.00499 -19.01392 1.000 32.82978 54 THR C N 1
ATOM 139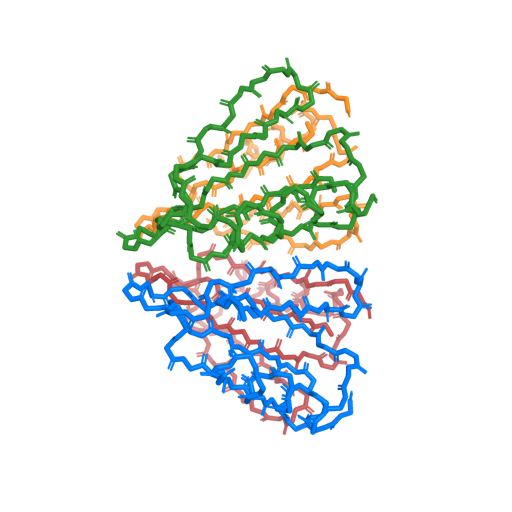8 C CA . THR C 1 54 ? 5.50448 15.56207 -19.20857 1.000 35.22264 54 THR C CA 1
ATOM 1399 C C . THR C 1 54 ? 4.42357 14.48598 -19.21860 1.000 38.27455 54 THR C C 1
ATOM 1400 O O . THR C 1 54 ? 3.34254 14.67807 -18.68804 1.000 29.04043 54 THR C O 1
ATOM 1404 N N . ALA C 1 55 ? 4.73179 13.32753 -19.80311 1.000 30.85871 55 ALA C N 1
ATOM 1405 C CA . ALA C 1 55 ? 3.77987 12.21832 -19.85609 1.000 37.20290 55 ALA C CA 1
ATOM 1406 C C . ALA C 1 55 ? 3.40192 11.66609 -18.47904 1.000 35.81176 55 ALA C C 1
ATOM 1407 O O . ALA C 1 55 ? 2.36732 11.02201 -18.33319 1.000 35.48026 55 ALA C O 1
ATOM 1409 N N . ARG C 1 56 ? 4.23278 11.91871 -17.46383 1.000 29.40303 56 ARG C N 1
ATOM 1410 C CA . ARG C 1 56 ? 3.98488 11.43737 -16.07276 1.000 31.85769 56 ARG C CA 1
ATOM 1411 C C . ARG C 1 56 ? 3.33751 12.53320 -15.21434 1.000 31.50410 56 ARG C C 1
ATOM 1412 O O . ARG C 1 56 ? 3.26192 12.34467 -13.98131 1.000 33.73882 56 ARG C O 1
ATOM 1420 N N . ILE C 1 57 ? 2.91066 13.64937 -15.81086 1.000 24.56998 57 ILE C N 1
ATOM 1421 C CA . ILE C 1 57 ? 2.22127 14.67620 -15.06743 1.000 20.76420 57 ILE C CA 1
ATOM 1422 C C . ILE C 1 57 ? 0.73793 14.30448 -14.98683 1.000 27.92129 57 ILE C C 1
ATOM 1423 O O . ILE C 1 57 ? 0.09207 14.05670 -15.99297 1.000 30.12524 57 ILE C O 1
ATOM 1428 N N . ALA C 1 58 ? 0.22045 14.24932 -13.76399 1.000 27.48181 58 ALA C N 1
ATOM 1429 C CA . ALA C 1 58 ? -1.20977 14.08260 -13.54044 1.000 26.32513 58 ALA C CA 1
ATOM 1430 C C . ALA C 1 58 ? -1.90562 15.44219 -13.53412 1.000 29.08198 58 ALA C C 1
ATOM 1431 O O . ALA C 1 58 ? -2.90821 15.63882 -14.20654 1.000 27.89427 58 ALA C O 1
ATOM 1433 N N . TYR C 1 59 ? -1.35007 16.39696 -12.78924 1.000 25.67149 59 TYR C N 1
ATOM 1434 C CA . TYR C 1 59 ? -1.88494 17.77245 -12.68288 1.000 24.86410 59 TYR C CA 1
ATOM 1435 C C . TYR C 1 59 ? -0.78829 18.73367 -12.22380 1.000 27.85162 59 TYR C C 1
ATOM 1436 O O . TYR C 1 59 ? 0.23414 18.29899 -11.64530 1.000 25.02275 59 TYR C O 1
ATOM 1445 N N . VAL C 1 60 ? -1.02811 20.02080 -12.47031 1.000 21.98298 60 VAL C N 1
ATOM 1446 C CA . VAL C 1 60 ? -0.24241 21.09032 -11.87738 1.000 23.21904 60 VAL C CA 1
ATOM 1447 C C . VAL C 1 60 ? -1.24482 22.04438 -11.24104 1.000 29.67751 60 VAL C C 1
ATOM 1448 O O . VAL C 1 60 ? -2.19224 22.46697 -11.90251 1.000 26.87690 60 VAL C O 1
ATOM 1452 N N . GLU C 1 61 ? -1.05003 22.33064 -9.94807 1.000 26.48166 61 GLU C N 1
ATOM 1453 C CA . GLU C 1 61 ? -1.81645 23.32452 -9.22766 1.000 25.32440 61 GLU C CA 1
ATOM 1454 C C . GLU C 1 61 ? -0.92946 24.55282 -9.06575 1.000 25.90700 61 GLU C C 1
ATOM 1455 O O . GLU C 1 61 ? 0.18029 24.46404 -8.56233 1.000 28.22007 61 GLU C O 1
ATOM 1461 N N . ILE C 1 62 ? -1.45234 25.70613 -9.47330 1.000 26.26614 62 ILE C N 1
ATOM 1462 C CA . ILE C 1 62 ? -0.76132 26.97459 -9.32948 1.000 24.15585 62 ILE C CA 1
ATOM 1463 C C . ILE C 1 62 ? -1.51694 27.83256 -8.32802 1.000 30.79750 62 ILE C C 1
ATOM 1464 O O . ILE C 1 62 ? -2.67160 28.15648 -8.51753 1.000 30.74266 62 ILE C O 1
ATOM 1469 N N . GLY C 1 63 ? -0.84099 28.21734 -7.24091 1.000 33.73005 63 GLY C N 1
ATOM 1470 C CA . GLY C 1 63 ? -1.45868 29.02120 -6.20139 1.000 33.81407 63 GLY C CA 1
ATOM 1471 C C . GLY C 1 63 ? -1.71132 30.46830 -6.57494 1.000 33.04733 63 GLY C C 1
ATOM 1472 O O . GLY C 1 63 ? -1.38955 30.92567 -7.67098 1.000 37.10302 63 GLY C O 1
ATOM 1473 N N . VAL C 1 64 ? -2.26702 31.22008 -5.61938 1.000 42.46792 64 VAL C N 1
ATOM 1474 C CA . VAL C 1 64 ? -2.54175 32.63725 -5.80194 1.000 44.49452 64 VAL C CA 1
ATOM 1475 C C . VAL C 1 64 ? -1.25909 33.45219 -5.73576 1.000 46.34158 64 VAL C C 1
ATOM 1476 O O . VAL C 1 64 ? -0.34864 33.10866 -4.99033 1.000 48.10054 64 VAL C O 1
ATOM 1480 N N . ALA C 1 65 ? -1.19690 34.52287 -6.54008 1.000 46.31143 65 ALA C N 1
ATOM 1481 C CA . ALA C 1 65 ? -0.00813 35.35181 -6.71494 1.000 49.42572 65 ALA C CA 1
ATOM 1482 C C . ALA C 1 65 ? 0.48888 35.91282 -5.38395 1.000 54.57115 65 ALA C C 1
ATOM 1483 O O . ALA C 1 65 ? -0.30613 36.26978 -4.51434 1.000 57.67954 65 ALA C O 1
ATOM 1485 N N . VAL D 1 1 ? -16.73005 28.03144 3.85191 1.000 33.34016 1 VAL D N 1
ATOM 1486 C CA . VAL D 1 1 ? -15.36014 27.52263 4.08897 1.000 39.53479 1 VAL D CA 1
ATOM 1487 C C . VAL D 1 1 ? -15.28312 26.09396 3.56162 1.000 31.09085 1 VAL D C 1
ATOM 1488 O O . VAL D 1 1 ? -16.04135 25.29118 4.02040 1.000 29.60254 1 VAL D O 1
ATOM 1492 N N . GLU D 1 2 ? -14.25219 25.75977 2.77477 1.000 28.22447 2 GLU D N 1
ATOM 1493 C CA . GLU D 1 2 ? -13.83959 24.35643 2.62969 1.000 31.85775 2 GLU D CA 1
ATOM 1494 C C . GLU D 1 2 ? -13.12876 23.85974 3.90503 1.000 29.92840 2 GLU D C 1
ATOM 1495 O O . GLU D 1 2 ? -12.25353 24.53471 4.43379 1.000 27.98148 2 GLU D O 1
ATOM 1501 N N . VAL D 1 3 ? -13.54190 22.68719 4.40135 1.000 24.38429 3 VAL D N 1
ATOM 1502 C CA . VAL D 1 3 ? -12.92090 22.03008 5.55611 1.000 26.11615 3 VAL D CA 1
ATOM 1503 C C . VAL D 1 3 ? -12.44796 20.66369 5.07898 1.000 28.00069 3 VAL D C 1
ATOM 1504 O O . VAL D 1 3 ? -13.18303 19.93932 4.41152 1.000 26.92226 3 VAL D O 1
ATOM 1508 N N . LYS D 1 4 ? -11.21121 20.30223 5.43543 1.000 23.27573 4 LYS D N 1
ATOM 1509 C CA . LYS D 1 4 ? -10.61039 19.04413 5.03408 1.000 24.25626 4 LYS D CA 1
ATOM 1510 C C . LYS D 1 4 ? -10.12047 18.33928 6.28286 1.000 29.47438 4 LYS D C 1
ATOM 1511 O O . LYS D 1 4 ? -9.40150 18.92310 7.09075 1.000 27.26116 4 LYS D O 1
ATOM 1517 N N . ILE D 1 5 ? -10.51823 17.07466 6.44349 1.000 24.23661 5 ILE D N 1
ATOM 1518 C CA . ILE D 1 5 ? -10.11718 16.29247 7.59542 1.000 24.62109 5 ILE D CA 1
ATOM 1519 C C . ILE D 1 5 ? -9.28832 15.10828 7.14407 1.000 24.81695 5 ILE D C 1
ATOM 1520 O O . ILE D 1 5 ? -9.72522 14.26560 6.34931 1.000 26.68968 5 ILE D O 1
ATOM 1525 N N . GLY D 1 6 ? -8.06385 15.05634 7.66552 1.000 23.98287 6 GLY D N 1
ATOM 1526 C CA . GLY D 1 6 ? -7.15628 13.96894 7.45095 1.000 28.50016 6 GLY D CA 1
ATOM 1527 C C . GLY D 1 6 ? -7.38906 12.92929 8.52404 1.000 27.91525 6 GLY D C 1
ATOM 1528 O O . GLY D 1 6 ? -7.45038 13.24801 9.68996 1.000 27.70387 6 GLY D O 1
ATOM 1529 N N . ILE D 1 7 ? -7.56220 11.68281 8.08085 1.000 28.61780 7 ILE D N 1
ATOM 1530 C CA . ILE D 1 7 ? -7.85872 10.55042 8.92716 1.000 28.42532 7 ILE D CA 1
ATOM 1531 C C . ILE D 1 7 ? -6.60850 9.69201 8.98822 1.000 26.63684 7 ILE D C 1
ATOM 1532 O O . ILE D 1 7 ? -5.98432 9.40689 7.94978 1.000 36.79404 7 ILE D O 1
ATOM 1537 N N . THR D 1 8 ? -6.21763 9.27700 10.19496 1.000 24.87000 8 THR D N 1
ATOM 1538 C CA . THR D 1 8 ? -5.01355 8.47094 10.36981 1.000 30.61752 8 THR D CA 1
ATOM 1539 C C . THR D 1 8 ? -5.03928 7.17132 9.55793 1.000 42.27368 8 THR D C 1
ATOM 1540 O O . THR D 1 8 ? -6.05301 6.48485 9.51107 1.000 37.74689 8 THR D O 1
ATOM 1544 N N . ASP D 1 9 ? -3.90152 6.85966 8.92512 1.000 47.41401 9 ASP D N 1
ATOM 1545 C CA . ASP D 1 9 ? -3.69731 5.63722 8.14324 1.000 50.63609 9 ASP D CA 1
ATOM 1546 C C . ASP D 1 9 ? -4.61600 5.55500 6.91853 1.000 55.34171 9 ASP D C 1
ATOM 1547 O O . ASP D 1 9 ? -4.97118 4.46245 6.46966 1.000 58.59841 9 ASP D O 1
ATOM 1552 N N . SER D 1 10 ? -4.99582 6.71818 6.38341 1.000 55.99599 10 SER D N 1
ATOM 1553 C CA . SER D 1 10 ? -5.78157 6.79901 5.16132 1.000 59.71612 10 SER D CA 1
ATOM 1554 C C . SER D 1 10 ? -5.29304 7.95641 4.29613 1.000 69.14612 10 SER D C 1
ATOM 1555 O O . SER D 1 10 ? -5.07291 9.05708 4.79584 1.000 63.36647 10 SER D O 1
ATOM 1558 N N . PRO D 1 11 ? -5.09758 7.74124 2.97601 1.000 69.28547 11 PRO D N 1
ATOM 1559 C CA . PRO D 1 11 ? -4.66399 8.81352 2.08103 1.000 67.93625 11 PRO D CA 1
ATOM 1560 C C . PRO D 1 11 ? -5.79283 9.76073 1.63181 1.000 66.91092 11 PRO D C 1
ATOM 1561 O O . PRO D 1 11 ? -5.48956 10.79499 1.05782 1.000 66.89338 11 PRO D O 1
ATOM 1565 N N . ARG D 1 12 ? -7.04900 9.39721 1.90866 1.000 65.27645 12 ARG D N 1
ATOM 1566 C CA . ARG D 1 12 ? -8.26673 10.10628 1.42412 1.000 65.73478 12 ARG D CA 1
ATOM 1567 C C . ARG D 1 12 ? -8.80618 11.03066 2.53260 1.000 57.37316 12 ARG D C 1
ATOM 1568 O O . ARG D 1 12 ? -9.07620 10.55715 3.65184 1.000 54.21766 12 ARG D O 1
ATOM 1576 N N . GLU D 1 13 ? -8.97827 12.31259 2.21432 1.000 54.84508 13 GLU D N 1
ATOM 1577 C CA . GLU D 1 13 ? -9.46657 13.29046 3.15668 1.000 40.68507 13 GLU D CA 1
ATOM 1578 C C . GLU D 1 13 ? -10.98552 13.38474 3.08479 1.000 40.23256 13 GLU D C 1
ATOM 1579 O O . GLU D 1 13 ? -11.55135 13.24411 2.00564 1.000 39.03592 13 GLU D O 1
ATOM 1585 N N . LEU D 1 14 ? -11.62080 13.64620 4.22829 1.000 32.93029 14 LEU D N 1
ATOM 1586 C CA . LEU D 1 14 ? -13.01301 14.09893 4.28239 1.000 27.25327 14 LEU D CA 1
ATOM 1587 C C . LEU D 1 14 ? -13.00814 15.56391 3.96070 1.000 31.32011 14 LEU D C 1
ATOM 1588 O O . LEU D 1 14 ? -12.32109 16.32428 4.63099 1.000 30.43175 14 LEU D O 1
ATOM 1593 N N . VAL D 1 15 ? -13.76720 15.96138 2.93363 1.000 24.83474 15 VAL D N 1
ATOM 1594 C CA . VAL D 1 15 ? -13.81620 17.35100 2.50413 1.000 22.95845 15 VAL D CA 1
ATOM 1595 C C . VAL D 1 15 ? -15.25616 17.75202 2.34134 1.000 30.80249 15 VAL D C 1
ATOM 1596 O O . VAL D 1 15 ? -16.05828 17.03178 1.72180 1.000 34.06057 15 VAL D O 1
ATOM 1600 N N . PHE D 1 16 ? -15.59611 18.91569 2.89626 1.000 29.02751 16 PHE D N 1
ATOM 1601 C CA . PHE D 1 16 ? -16.93915 19.42789 2.77722 1.000 26.79037 16 PHE D CA 1
ATOM 1602 C C . PHE D 1 16 ? -16.93871 20.93311 2.84340 1.000 31.60535 16 PHE D C 1
ATOM 1603 O O . PHE D 1 16 ? -15.94433 21.56072 3.24743 1.000 27.70929 16 PHE D O 1
ATOM 1611 N N . SER D 1 17 ? -18.06244 21.50836 2.40738 1.000 29.77913 17 SER D N 1
ATOM 1612 C CA . SER D 1 17 ? -18.29793 22.93737 2.43356 1.000 29.46880 17 SER D CA 1
ATOM 1613 C C . SER D 1 17 ? -19.09034 23.27212 3.68467 1.000 28.91304 17 SER D C 1
ATOM 1614 O O . SER D 1 17 ? -20.19241 22.77146 3.90012 1.000 27.68507 17 SER D O 1
ATOM 1617 N N . SER D 1 18 ? -18.50250 24.12101 4.52657 1.000 28.46399 18 SER D N 1
ATOM 1618 C CA . SER D 1 18 ? -19.10594 24.57779 5.76648 1.000 29.18977 18 SER D CA 1
ATOM 1619 C C . SER D 1 18 ? -19.77523 25.94411 5.62041 1.000 32.88900 18 SER D C 1
ATOM 1620 O O . SER D 1 18 ? -19.25280 26.83609 4.93510 1.000 31.31079 18 SER D O 1
ATOM 1623 N N . ALA D 1 19 ? -20.92399 26.09892 6.29772 1.000 28.64360 19 ALA D N 1
ATOM 1624 C CA . ALA D 1 19 ? -21.59454 27.38612 6.42590 1.000 29.40841 19 ALA D CA 1
ATOM 1625 C C . ALA D 1 19 ? -21.19510 28.13028 7.68594 1.000 28.79095 19 ALA D C 1
ATOM 1626 O O . ALA D 1 19 ? -21.63771 29.25591 7.92388 1.000 32.22828 19 ALA D O 1
ATOM 1628 N N . GLN D 1 20 ? -20.36376 27.50121 8.51783 1.000 24.85674 20 GLN D N 1
ATOM 1629 C CA . GLN D 1 20 ? -19.89326 28.09835 9.76542 1.000 25.52106 20 GLN D CA 1
ATOM 1630 C C . GLN D 1 20 ? -18.68023 28.95481 9.47294 1.000 30.15766 20 GLN D C 1
ATOM 1631 O O . GLN D 1 20 ? -18.08007 28.84055 8.39393 1.000 28.76740 20 GLN D O 1
ATOM 1637 N N . THR D 1 21 ? -18.30451 29.81299 10.42760 1.000 28.71855 21 THR D N 1
ATOM 1638 C CA . THR D 1 21 ? -17.12859 30.64880 10.25115 1.000 25.37533 21 THR D CA 1
ATOM 1639 C C . THR D 1 21 ? -15.87668 29.84327 10.58504 1.000 27.80058 21 THR D C 1
ATOM 1640 O O . THR D 1 21 ? -15.94408 28.83047 11.28022 1.000 27.18082 21 THR D O 1
ATOM 1644 N N . PRO D 1 22 ? -14.70224 30.22892 10.04703 1.000 31.34101 22 PRO D N 1
ATOM 1645 C CA . PRO D 1 22 ? -13.45838 29.54643 10.39352 1.000 26.71071 22 PRO D CA 1
ATOM 1646 C C . PRO D 1 22 ? -13.19494 29.48934 11.90399 1.000 27.74100 22 PRO D C 1
ATOM 1647 O O . PRO D 1 22 ? -12.74909 28.44897 12.36779 1.000 26.82777 22 PRO D O 1
ATOM 1651 N N . SER D 1 23 ? -13.49706 30.56760 12.63823 1.000 26.10016 23 SER D N 1
ATOM 1652 C CA . SER D 1 23 ? -13.27756 30.56628 14.07747 1.000 28.63129 23 SER D CA 1
ATOM 1653 C C . SER D 1 23 ? -14.19697 29.56221 14.77272 1.000 27.39394 23 SER D C 1
ATOM 1654 O O . SER D 1 23 ? -13.78476 28.90839 15.72925 1.000 30.98944 23 SER D O 1
ATOM 1657 N N . GLU D 1 24 ? -15.43442 29.42926 14.28785 1.000 25.10049 24 GLU D N 1
ATOM 1658 C CA . GLU D 1 24 ? -16.38871 28.46980 14.86493 1.000 29.76482 24 GLU D CA 1
ATOM 1659 C C . GLU D 1 24 ? -15.86710 27.06048 14.71798 1.000 29.35950 24 GLU D C 1
ATOM 1660 O O . GLU D 1 24 ? -15.87783 26.29246 15.64943 1.000 28.32840 24 GLU D O 1
ATOM 1666 N N . VAL D 1 25 ? -15.42372 26.70975 13.50756 1.000 26.70378 25 VAL D N 1
ATOM 1667 C CA . VAL D 1 25 ? -14.91001 25.37504 13.23537 1.000 22.28862 25 VAL D CA 1
ATOM 1668 C C . VAL D 1 25 ? -13.63076 25.14298 14.02945 1.000 25.65181 25 VAL D C 1
ATOM 1669 O O . VAL D 1 25 ? -13.45004 24.08991 14.61602 1.000 27.24664 25 VAL D O 1
ATOM 1673 N N . GLU D 1 26 ? -12.74014 26.14144 14.08119 1.000 26.91960 26 GLU D N 1
ATOM 1674 C CA . GLU D 1 26 ? -11.50989 25.99428 14.84695 1.000 25.60627 26 GLU D CA 1
ATOM 1675 C C . GLU D 1 26 ? -11.79033 25.67591 16.32069 1.000 32.28034 26 GLU D C 1
ATOM 1676 O O . GLU D 1 26 ? -11.17465 24.78895 16.89917 1.000 29.93808 26 GLU D O 1
ATOM 1682 N N . GLU D 1 27 ? -12.74818 26.39649 16.90838 1.000 31.20069 27 GLU D N 1
ATOM 1683 C CA . GLU D 1 27 ? -13.11257 26.18983 18.30067 1.000 32.16476 27 GLU D CA 1
ATOM 1684 C C . GLU D 1 27 ? -13.69837 24.80738 18.53548 1.000 30.57285 27 GLU D C 1
ATOM 1685 O O . GLU D 1 27 ? -13.34519 24.16865 19.52090 1.000 32.71092 27 GLU D O 1
ATOM 1691 N N . LEU D 1 28 ? -14.58128 24.35022 17.63602 1.000 29.82278 28 LEU D N 1
ATOM 1692 C CA . LEU D 1 28 ? -15.16894 23.01729 17.71967 1.000 24.55540 28 LEU D CA 1
ATOM 1693 C C . LEU D 1 28 ? -14.09761 21.96168 17.73417 1.000 28.04705 28 LEU D C 1
ATOM 1694 O O . LEU D 1 28 ? -14.10322 21.05741 18.59206 1.000 29.78540 28 LEU D O 1
ATOM 1699 N N . VAL D 1 29 ? -13.16364 22.07490 16.77478 1.000 26.44609 29 VAL D N 1
ATOM 1700 C CA . VAL D 1 29 ? -12.12816 21.06476 16.62809 1.000 25.05801 29 VAL D CA 1
ATOM 1701 C C . VAL D 1 29 ? -11.18941 21.10483 17.80595 1.000 25.53596 29 VAL D C 1
ATOM 1702 O O . VAL D 1 29 ? -10.88471 20.06986 18.41059 1.000 28.99639 29 VAL D O 1
ATOM 1706 N N . SER D 1 30 ? -10.71716 22.31010 18.15259 1.000 29.46017 30 SER D N 1
ATOM 1707 C CA . SER D 1 30 ? -9.79638 22.48994 19.26299 1.000 30.58285 30 SER D CA 1
ATOM 1708 C C . SER D 1 30 ? -10.35457 21.94994 20.56714 1.000 30.18312 30 SER D C 1
ATOM 1709 O O . SER D 1 30 ? -9.67309 21.22546 21.28917 1.000 39.33530 30 SER D O 1
ATOM 1712 N N . ASN D 1 31 ? -11.60900 22.29852 20.87471 1.000 32.78682 31 ASN D N 1
ATOM 1713 C CA . ASN D 1 31 ? -12.25013 21.83922 22.09352 1.000 34.03670 31 ASN D CA 1
ATOM 1714 C C . ASN D 1 31 ? -12.42266 20.32420 22.10718 1.000 38.47525 31 ASN D C 1
ATOM 1715 O O . ASN D 1 31 ? -12.22655 19.70659 23.14837 1.000 40.89196 31 ASN D O 1
ATOM 1720 N N . ALA D 1 32 ? -12.78827 19.73541 20.96168 1.000 34.51201 32 ALA D N 1
ATOM 1721 C CA . ALA D 1 32 ? -12.98971 18.28108 20.88012 1.000 33.30159 32 ALA D CA 1
ATOM 1722 C C . ALA D 1 32 ? -11.68672 17.52326 21.12091 1.000 46.19709 32 ALA D C 1
ATOM 1723 O O . ALA D 1 32 ? -11.65219 16.53967 21.87210 1.000 48.07912 32 ALA D O 1
ATOM 1725 N N . LEU D 1 33 ? -10.60324 18.01266 20.51048 1.000 41.01871 33 LEU D N 1
ATOM 1726 C CA . LEU D 1 33 ? -9.30114 17.35842 20.61893 1.000 46.49271 33 LEU D CA 1
ATOM 1727 C C . LEU D 1 33 ? -8.62462 17.51300 21.98516 1.000 48.22518 33 LEU D C 1
ATOM 1728 O O . LEU D 1 33 ? -7.68069 16.79824 22.27743 1.000 54.91759 33 LEU D O 1
ATOM 1733 N N . ARG D 1 34 ? -9.10879 18.44252 22.81868 1.000 47.71078 34 ARG D N 1
ATOM 1734 C CA . ARG D 1 34 ? -8.46526 18.82185 24.10615 1.000 54.34312 34 ARG D CA 1
ATOM 1735 C C . ARG D 1 34 ? -9.29536 18.34541 25.30081 1.000 57.54533 34 ARG D C 1
ATOM 1736 O O . ARG D 1 34 ? -8.66640 18.12703 26.36917 1.000 59.36807 34 ARG D O 1
ATOM 1744 N N . ASP D 1 35 ? -10.62315 18.18650 25.14893 1.000 55.24899 35 ASP D N 1
ATOM 1745 C CA . ASP D 1 35 ? -11.44709 17.63166 26.21985 1.000 60.96876 35 ASP D CA 1
ATOM 1746 C C . ASP D 1 35 ? -11.81733 16.20163 25.93703 1.000 60.85988 35 ASP D C 1
ATOM 1747 O O . ASP D 1 35 ? -12.86460 15.76155 26.33235 1.000 64.68872 35 ASP D O 1
ATOM 1752 N N . ASP D 1 36 ? -11.09818 15.56095 25.03083 1.000 60.74302 36 ASP D N 1
ATOM 1753 C CA . ASP D 1 36 ? -11.23854 14.12037 24.86529 1.000 63.56210 36 ASP D CA 1
ATOM 1754 C C . ASP D 1 36 ? -12.66735 13.59287 24.85149 1.000 64.18633 36 ASP D C 1
ATOM 1755 O O . ASP D 1 36 ? -12.93266 12.55874 25.46352 1.000 65.46346 36 ASP D O 1
ATOM 1760 N N . SER D 1 37 ? -13.59187 14.25943 24.18138 1.000 63.52264 37 SER D N 1
ATOM 1761 C CA . SER D 1 37 ? -14.96068 13.71893 24.16368 1.000 61.88766 37 SER D CA 1
ATOM 1762 C C . SER D 1 37 ? -15.20937 12.47206 23.29340 1.000 56.32176 37 SER D C 1
ATOM 1763 O O . SER D 1 37 ? -16.33716 11.99955 23.24473 1.000 53.56855 37 SER D O 1
ATOM 1766 N N . GLY D 1 38 ? -14.16749 11.96322 22.61312 1.000 47.49720 38 GLY D N 1
ATOM 1767 C CA . GLY D 1 38 ? -14.24227 10.75666 21.82290 1.000 49.25571 38 GLY D CA 1
ATOM 1768 C C . GLY D 1 38 ? -14.81687 10.96396 20.41262 1.000 43.19648 38 GLY D C 1
ATOM 1769 O O . GLY D 1 38 ? -14.40763 10.31096 19.43513 1.000 38.86674 38 GLY D O 1
ATOM 1770 N N . LEU D 1 39 ? -15.80908 11.86541 20.33770 1.000 40.85103 39 LEU D N 1
ATOM 1771 C CA . LEU D 1 39 ? -16.52191 12.19727 19.11488 1.000 35.10736 39 LEU D CA 1
ATOM 1772 C C . LEU D 1 39 ? -16.46904 13.69123 18.78316 1.000 35.14181 39 LEU D C 1
ATOM 1773 O O . LEU D 1 39 ? -16.79820 14.52685 19.63214 1.000 42.83763 39 LEU D O 1
ATOM 1778 N N . LEU D 1 40 ? -16.09584 13.99338 17.54057 1.000 26.88300 40 LEU D N 1
ATOM 1779 C CA . LEU D 1 40 ? -16.20967 15.32452 16.96819 1.000 23.66337 40 LEU D CA 1
ATOM 1780 C C . LEU D 1 40 ? -17.28452 15.24572 15.88831 1.000 26.33553 40 LEU D C 1
ATOM 1781 O O . LEU D 1 40 ? -17.22431 14.42385 14.98800 1.000 24.76672 40 LEU D O 1
ATOM 1786 N N . THR D 1 41 ? -18.27588 16.13663 15.95842 1.000 22.06782 41 THR D N 1
ATOM 1787 C CA . THR D 1 41 ? -19.29685 16.26503 14.93694 1.000 22.04781 41 THR D CA 1
ATOM 1788 C C . THR D 1 41 ? -19.12251 17.58875 14.20488 1.000 26.39015 41 THR D C 1
ATOM 1789 O O . THR D 1 41 ? -18.99852 18.63184 14.84168 1.000 23.24661 41 THR D O 1
ATOM 1793 N N . LEU D 1 42 ? -19.07310 17.50152 12.87620 1.000 21.35750 42 LEU D N 1
ATOM 1794 C CA . LEU D 1 42 ? -19.09258 18.66878 12.02244 1.000 21.80012 42 LEU D CA 1
ATOM 1795 C C . LEU D 1 42 ? -20.17041 18.44409 10.97503 1.000 26.52763 42 LEU D C 1
ATOM 1796 O O . LEU D 1 42 ? -20.34253 17.35739 10.46432 1.000 24.55491 42 LEU D O 1
ATOM 1801 N N . THR D 1 43 ? -20.94346 19.49096 10.69887 1.000 19.24344 43 THR D N 1
ATOM 1802 C CA . THR D 1 43 ? -22.06849 19.41471 9.79393 1.000 19.94035 43 THR D CA 1
ATOM 1803 C C . THR D 1 43 ? -21.80562 20.38716 8.65908 1.000 23.84989 43 THR D C 1
ATOM 1804 O O . THR D 1 43 ? -21.30921 21.50504 8.88303 1.000 23.90810 43 THR D O 1
ATOM 1808 N N . ASP D 1 44 ? -22.08119 19.94314 7.42921 1.000 22.10327 44 ASP D N 1
ATOM 1809 C CA . ASP D 1 44 ? -21.85324 20.75450 6.26785 1.000 23.07517 44 ASP D CA 1
ATOM 1810 C C . ASP D 1 44 ? -23.04522 21.66119 5.97669 1.000 22.48145 44 ASP D C 1
ATOM 1811 O O . ASP D 1 44 ? -24.05797 21.65016 6.69467 1.000 24.09400 44 ASP D O 1
ATOM 1816 N N . GLU D 1 45 ? -22.89341 22.49094 4.94419 1.000 27.17408 45 GLU D N 1
ATOM 1817 C CA . GLU D 1 45 ? -23.87440 23.51657 4.61388 1.000 27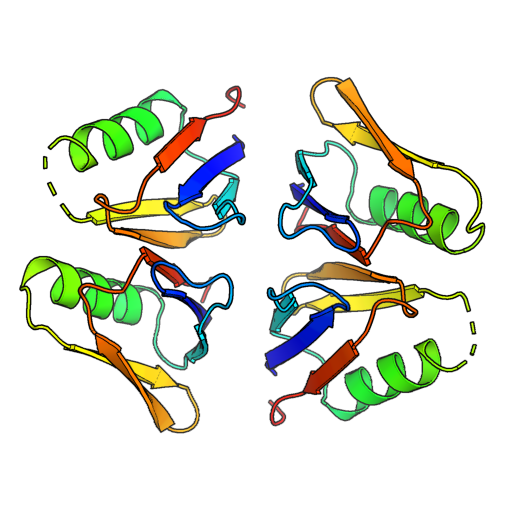.78267 45 GLU D CA 1
ATOM 1818 C C . GLU D 1 45 ? -25.24781 22.97188 4.22318 1.000 32.60251 45 GLU D C 1
ATOM 1819 O O . GLU D 1 45 ? -26.22609 23.70268 4.25782 1.000 35.20160 45 GLU D O 1
ATOM 1825 N N . ARG D 1 46 ? -25.31199 21.69458 3.82520 1.000 24.52120 46 ARG D N 1
ATOM 1826 C CA . ARG D 1 46 ? -26.57435 21.00390 3.42809 1.000 31.26364 46 ARG D CA 1
ATOM 1827 C C . ARG D 1 46 ? -27.13629 20.16641 4.58119 1.000 31.10633 46 ARG D C 1
ATOM 1828 O O . ARG D 1 46 ? -28.23894 19.62352 4.41477 1.000 31.51492 46 ARG D O 1
ATOM 1836 N N . GLY D 1 47 ? -26.41441 20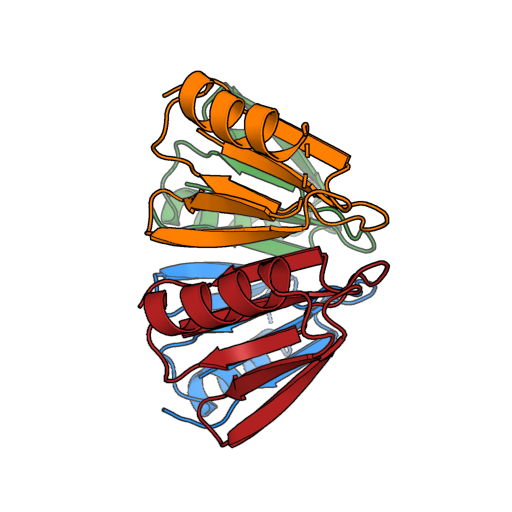.05620 5.69330 1.000 23.32394 47 GLY D N 1
ATOM 1837 C CA . GLY D 1 47 ? -26.86136 19.28670 6.83330 1.000 23.52183 47 GLY D CA 1
ATOM 1838 C C . GLY D 1 47 ? -26.36893 17.86295 6.86538 1.000 27.97303 47 GLY D C 1
ATOM 1839 O O . GLY D 1 47 ? -26.81055 17.08146 7.69542 1.000 24.68099 47 GLY D O 1
ATOM 1840 N N . ARG D 1 48 ? -25.42489 17.50843 5.98449 1.000 24.75902 48 ARG D N 1
ATOM 1841 C CA . ARG D 1 48 ? -24.70862 16.20711 6.12641 1.000 26.10209 48 ARG D CA 1
ATOM 1842 C C . ARG D 1 48 ? -23.93100 16.25053 7.42909 1.000 23.01802 48 ARG D C 1
ATOM 1843 O O . ARG D 1 48 ? -23.33063 17.27564 7.71544 1.000 24.79551 48 ARG D O 1
ATOM 1851 N N . ARG D 1 49 ? -23.95046 15.16700 8.20554 1.000 20.52653 49 ARG D N 1
ATOM 1852 C CA . ARG D 1 49 ? -23.27983 15.12745 9.52838 1.000 19.13518 49 ARG D CA 1
ATOM 1853 C C . ARG D 1 49 ? -22.05340 14.22942 9.39853 1.000 23.59245 49 ARG D C 1
ATOM 1854 O O . ARG D 1 49 ? -22.20050 13.09471 8.88001 1.000 24.83265 49 ARG D O 1
ATOM 1862 N N . PHE D 1 50 ? -20.91004 14.71624 9.85418 1.000 19.15810 50 PHE D N 1
ATOM 1863 C CA . PHE D 1 50 ? -19.68681 13.92071 9.87800 1.000 21.36231 50 PHE D CA 1
ATOM 1864 C C . PHE D 1 50 ? -19.37528 13.71453 11.35400 1.000 23.66410 50 PHE D C 1
ATOM 1865 O O . PHE D 1 50 ? -19.07436 14.66198 12.08928 1.000 23.43194 50 PHE D O 1
ATOM 1873 N N . LEU D 1 51 ? -19.42032 12.44987 11.78000 1.000 22.25572 51 LEU D N 1
ATOM 1874 C CA . LEU D 1 51 ? -19.14359 12.03425 13.12263 1.000 24.03142 51 LEU D CA 1
ATOM 1875 C C . LEU D 1 51 ? -17.78734 11.35159 13.09423 1.000 27.76857 51 LEU D C 1
ATOM 1876 O O . LEU D 1 51 ? -17.61336 10.28871 12.49081 1.000 25.86014 51 LEU D O 1
ATOM 1881 N N . ILE D 1 52 ? -16.79820 11.99791 13.71720 1.000 23.22181 52 ILE D N 1
ATOM 1882 C CA . ILE D 1 52 ? -15.43093 11.57295 13.59499 1.000 24.55552 52 ILE D CA 1
ATOM 1883 C C . ILE D 1 52 ? -14.92519 11.11440 14.93700 1.000 25.69892 52 ILE D C 1
ATOM 1884 O O . ILE D 1 52 ? -15.10648 11.76267 15.97474 1.000 24.05457 52 ILE D O 1
ATOM 1889 N N . HIS D 1 53 ? -14.27879 9.94453 14.91342 1.000 24.71923 53 HIS D N 1
ATOM 1890 C CA . HIS D 1 53 ? -13.63578 9.37835 16.04291 1.000 22.86618 53 HIS D CA 1
ATOM 1891 C C . HIS D 1 53 ? -12.36529 10.21050 16.27458 1.000 28.94032 53 HIS D C 1
ATOM 1892 O O . HIS D 1 53 ? -11.45644 10.20717 15.45753 1.000 29.04785 53 HIS D O 1
ATOM 1899 N N . THR D 1 54 ? -12.34368 10.97701 17.36815 1.000 29.31011 54 THR D N 1
ATOM 1900 C CA . THR D 1 54 ? -11.35919 12.05979 17.51372 1.000 31.37257 54 THR D CA 1
ATOM 1901 C C . THR D 1 54 ? -9.93100 11.51721 17.50095 1.000 34.84191 54 THR D C 1
ATOM 1902 O O . THR D 1 54 ? -9.02562 12.13274 16.95093 1.000 30.32818 54 THR D O 1
ATOM 1906 N N . ALA D 1 55 ? -9.72723 10.33214 18.08796 1.000 38.74515 55 ALA D N 1
ATOM 1907 C CA . ALA D 1 55 ? -8.41105 9.70364 18.11335 1.000 36.13533 55 ALA D CA 1
ATOM 1908 C C . ALA D 1 55 ? -7.85849 9.36137 16.72501 1.000 37.16477 55 ALA D C 1
ATOM 1909 O O . ALA D 1 55 ? -6.65627 9.18126 16.57085 1.000 38.09037 55 ALA D O 1
ATOM 1911 N N . ARG D 1 56 ? -8.72840 9.26087 15.71642 1.000 28.91291 56 ARG D N 1
ATOM 1912 C CA . ARG D 1 56 ? -8.32583 8.91354 14.32494 1.000 29.88466 56 ARG D CA 1
ATOM 1913 C C . ARG D 1 56 ? -8.15434 10.17385 13.46609 1.000 30.80937 56 ARG D C 1
ATOM 1914 O O . ARG D 1 56 ? -8.00900 10.02993 12.22769 1.000 33.41410 56 ARG D O 1
ATOM 1922 N N . ILE D 1 57 ? -8.20336 11.37077 14.06921 1.000 24.44917 57 ILE D N 1
ATOM 1923 C CA . ILE D 1 57 ? -7.95697 12.58347 13.32158 1.000 23.52669 57 ILE D CA 1
ATOM 1924 C C . ILE D 1 57 ? -6.45797 12.82572 13.25037 1.000 26.98484 57 ILE D C 1
ATOM 1925 O O . ILE D 1 57 ? -5.77403 12.83118 14.26508 1.000 28.27086 57 ILE D O 1
ATOM 1930 N N . ALA D 1 58 ? -5.95474 12.98996 12.02737 1.000 26.24188 58 ALA D N 1
ATOM 1931 C CA . ALA D 1 58 ? -4.56167 13.39478 11.83153 1.000 26.32489 58 ALA D CA 1
ATOM 1932 C C . ALA D 1 58 ? -4.46016 14.92381 11.82774 1.000 28.06156 58 ALA D C 1
ATOM 1933 O O . ALA D 1 58 ? -3.65308 15.50832 12.52972 1.000 25.99646 58 ALA D O 1
ATOM 1935 N N . TYR D 1 59 ? -5.32457 15.57909 11.06274 1.000 23.05721 59 TYR D N 1
ATOM 1936 C CA . TYR D 1 59 ? -5.34893 17.05573 10.94899 1.000 21.37242 59 TYR D CA 1
ATOM 1937 C C . TYR D 1 59 ? -6.72160 17.53879 10.48100 1.000 22.82031 59 TYR D C 1
ATOM 1938 O O . TYR D 1 59 ? -7.50275 16.74174 9.91673 1.000 23.36357 59 TYR D O 1
ATOM 1947 N N . VAL D 1 60 ? -6.97524 18.82743 10.70361 1.000 21.65411 60 VAL D N 1
ATOM 1948 C CA . VAL D 1 60 ? -8.10986 19.51521 10.12222 1.000 22.32209 60 VAL D CA 1
ATOM 1949 C C . VAL D 1 60 ? -7.56060 20.78135 9.48274 1.000 24.07175 60 VAL D C 1
ATOM 1950 O O . VAL D 1 60 ? -6.85052 21.53866 10.13406 1.000 25.10271 60 VAL D O 1
ATOM 1954 N N . GLU D 1 61 ? -7.84631 20.96713 8.19284 1.000 23.05702 61 GLU D N 1
ATOM 1955 C CA . GLU D 1 61 ? -7.49993 22.16390 7.45837 1.000 23.95167 61 GLU D CA 1
ATOM 1956 C C . GLU D 1 61 ? -8.76797 22.97383 7.24945 1.000 24.25470 61 GLU D C 1
ATOM 1957 O O . GLU D 1 61 ? -9.76728 22.45689 6.74605 1.000 24.38092 61 GLU D O 1
ATOM 1963 N N . ILE D 1 62 ? -8.73280 24.23714 7.65344 1.000 22.74202 62 ILE D N 1
ATOM 1964 C CA . ILE D 1 62 ? -9.89598 25.11244 7.55042 1.000 25.01408 62 ILE D CA 1
ATOM 1965 C C . ILE D 1 62 ? -9.57533 26.24244 6.58014 1.000 28.70154 62 ILE D C 1
ATOM 1966 O O . ILE D 1 62 ? -8.62978 27.01738 6.77765 1.000 27.78504 62 ILE D O 1
ATOM 1971 N N . GLY D 1 63 ? -10.37726 26.36180 5.52091 1.000 29.95368 63 GLY D N 1
ATOM 1972 C CA . GLY D 1 63 ? -10.17656 27.41070 4.53076 1.000 30.61218 63 GLY D CA 1
ATOM 1973 C C . GLY D 1 63 ? -10.49947 28.82301 4.96890 1.000 33.57404 63 GLY D C 1
ATOM 1974 O O . GLY D 1 63 ? -10.94870 29.07138 6.06865 1.000 33.68518 63 GLY D O 1
ATOM 1975 N N . VAL D 1 64 ? -10.22885 29.77624 4.07713 1.000 38.00972 64 VAL D N 1
ATOM 1976 C CA . VAL D 1 64 ? -10.49156 31.18895 4.32334 1.000 40.34223 64 VAL D CA 1
ATOM 1977 C C . VAL D 1 64 ? -11.98453 31.47012 4.20987 1.000 43.54413 64 VAL D C 1
ATOM 1978 O O . VAL D 1 64 ? -12.67250 30.85732 3.40511 1.000 45.53296 64 VAL D O 1
ATOM 1982 N N . ALA D 1 65 ? -12.47370 32.40659 5.03137 1.000 43.08499 65 ALA D N 1
ATOM 1983 C CA . ALA D 1 65 ? -13.88284 32.81119 5.04560 1.000 49.29181 65 ALA D CA 1
ATOM 1984 C C . ALA D 1 65 ? -14.35555 33.27264 3.67062 1.000 55.60924 65 ALA D C 1
ATOM 1985 O O . ALA D 1 65 ? -15.52915 33.15115 3.32178 1.000 60.92943 65 ALA D O 1
#

Foldseek 3Di:
DWKWWDFAPDPDIDIAAAPDFPVVVVVQLVVCLVVQWGWDAHPVGDIDIDRNVGTPDMDDDHGD/DWKWWDFAPDPDIDIAAAPDFPVVQVVQLVVPLVQWGWDAHPVGDIDIDGNVGTPDMDDDDGD/DKKWWDFAPDPDIDIAAAPDALVVLVVLLVVCLVVVQAWRWDAHPVGDIDTDNSVRTPDMDDDHD/DWKWWDFAPDPDIDIAAAPDALVVVVCQLVVCLVVVPQWRWDAHPVGRIDIDRNVRTPDMDDDHD

Secondary structure (DSSP, 8-state):
-EEEEEETT-SPPEEEE-SS-HHHHHHHHHHHH---EEEEE-TT--EEEEEGGGEEEEEE----/-EEEEEETT-SPPEEEE-SS-HHHHHHHHHHHH--EEEEE-TT--EEEEEGGGEEEEEE----/-EEEEEETT-SPPEEEE-SS-HHHHHHHHHHHHHS-SSEEEEE-TT--EEEEEGGGEEEEEE---/-EEEEEETT-SPPEEEE-SS-HHHHHHHHHHHHHTT-SEEEEE-TT--EEEEEGGGEEEEEE---

Nearest PDB structures (foldseek):
  7rur-assembly1_C  TM=9.976E-01  e=2.251E-11  Mycobacterium tuberculosis
  7rus-assembly1_A  TM=9.769E-01  e=3.084E-11  Mycobacterium tuberculosis
  7rur-assembly1_A  TM=1.006E+00  e=5.105E-11  Mycobacterium tuberculosis
  7rur-assembly1_B  TM=1.008E+00  e=2.041E-10  Mycobacterium tuberculosis
  8xvt-assembly1_K  TM=4.136E-01  e=5.072E+00  Homo sapiens

B-factor: mean 37.4, std 14.96, range [16.19, 119.62]

Organism: Mycobacterium tuberculosis (strain ATCC 25618 / H37Rv) (NCBI:txid83332)

Sequence (257 aa):
VEVKIGITDSPRELVFSSAQTPSEVEELVSNALRSGLLTLTDERGRRFLIHTARIAYVEIGVADVEVKIGITDSPRELVFSSAQTPSEVEELVSNALRGLLTLTDERGRRFLIHTARIAYVEIGVADVEVKIGITDSPRELVFSSAQTPSEVEELVSNALRDDSGLLTLTDERGRRFLIHTARIAYVEIGVAVEVKIGITDSPRELVFSSAQTPSEVEELVSNALRDDSGLLTLTDERGRRFLIHTARIAYVEIGVA

Solvent-accessible surface area: 12232 Å² total; per-residue (Å²): 32,18,1,36,0,4,8,40,106,31,63,29,26,1,11,6,16,5,88,59,69,42,72,82,2,102,111,73,15,60,98,20,100,213,90,26,13,3,45,2,58,10,83,90,31,45,57,5,0,0,14,13,69,66,19,60,105,37,91,51,27,94,55,166,29,22,1,36,0,4,9,37,110,34,48,31,22,3,12,1,14,7,85,65,70,44,85,82,2,107,111,71,15,34,89,22,92,208,76,22,3,41,3,57,12,94,75,29,40,56,2,0,0,30,15,75,82,18,60,91,32,89,54,25,111,46,150,54,19,1,30,0,4,44,18,100,38,52,110,15,64,12,2,12,7,86,65,71,18,65,89,2,42,113,76,0,22,88,16,1,132,103,64,80,34,109,4,50,3,44,8,64,104,46,121,137,30,112,5,104,1,37,121,0,2,12,0,16,2,10,40,104,30,33,0,35,0,4,45,16,102,39,53,106,15,36,12,8,16,6,87,52,82,13,58,81,1,34,97,66,0,10,82,9,21,163,93,129,73,36,91,4,59,3,52,8,86,136,42,123,190,38,113,8,102,8,46,120,0,2,16,0,10,0,14,27,106

Radius of gyration: 18.37 Å; Cα contacts (8 Å, |Δi|>4): 567; chains: 4; bounding box: 44×30×53 Å